Protein AF-A0A848MBV0-F1 (afdb_monomer_lite)

Secondary structure (DSSP, 8-state):
------GGGG--HHHHHHHHHHHHHHHHHHHH-HHHHHHHHHHHHTT-HHHHHHHHHHH-TT--S-EEEEETTEEEEEEE-STTS-EEEEEEE-STT-GGGTTTTHHHHHHHHHHHHHHHHHHHH-HHHHHHHHHHHHTT-HHHHHHHHTTT---TTEEEEEEETTEEEEEE--TT-SSPEEEEEE-----

Sequence (191 aa):
MPQQPNPNRFVSPFVLRYVARALLPFYRKISSNKVYATQWSRAVVNIDTTEMLRLFRLASPSVPNPLPGTFKSGYNIYFEFKGPIDIYGVDTLLPPGTIKRLSQETRAHQQMAMAIVPLYNALETDPAFAQNMAKAIRSGNTQRAASLVRRYVTTPELRSVKVEGSGITLAFKFAFSSLTYEHLLYHPIFE

Structure (mmCIF, N/CA/C/O backbone):
data_AF-A0A848MBV0-F1
#
_entry.id   AF-A0A848MBV0-F1
#
loop_
_atom_site.group_PDB
_atom_site.id
_atom_site.type_symbol
_atom_site.label_atom_id
_atom_site.label_alt_id
_atom_site.label_comp_id
_atom_site.label_asym_id
_atom_site.label_entity_id
_atom_site.label_seq_id
_atom_site.pdbx_PDB_ins_code
_atom_site.Cartn_x
_atom_site.Cartn_y
_atom_site.Cartn_z
_atom_site.occupancy
_atom_site.B_iso_or_equiv
_atom_site.auth_seq_id
_atom_site.auth_comp_id
_atom_site.auth_asym_id
_atom_site.auth_atom_id
_atom_site.pdbx_PDB_model_num
ATOM 1 N N . MET A 1 1 ? 8.458 25.577 -24.422 1.00 38.66 1 MET A N 1
ATOM 2 C CA . MET A 1 1 ? 8.533 24.972 -23.074 1.00 38.66 1 MET A CA 1
ATOM 3 C C . MET A 1 1 ? 9.111 23.573 -23.231 1.00 38.66 1 MET A C 1
ATOM 5 O O . MET A 1 1 ? 8.575 22.841 -24.058 1.00 38.66 1 MET A O 1
ATOM 9 N N . PRO A 1 2 ? 10.209 23.206 -22.549 1.00 36.78 2 PRO A N 1
ATOM 10 C CA . PRO A 1 2 ? 10.687 21.830 -22.587 1.00 36.78 2 PRO A CA 1
ATOM 11 C C . PRO A 1 2 ? 9.613 20.926 -21.972 1.00 36.78 2 PRO A C 1
ATOM 13 O O . PRO A 1 2 ? 9.111 21.215 -20.888 1.00 36.78 2 PRO A O 1
ATOM 16 N N . GLN A 1 3 ? 9.222 19.869 -22.688 1.00 39.16 3 GLN A N 1
ATOM 17 C CA . GLN A 1 3 ? 8.351 18.831 -22.141 1.00 39.16 3 GLN A CA 1
ATOM 18 C C . GLN A 1 3 ? 9.070 18.229 -20.932 1.00 39.16 3 GLN A C 1
ATOM 20 O O . GLN A 1 3 ? 10.139 17.639 -21.094 1.00 39.16 3 GLN A O 1
ATOM 25 N N . GLN A 1 4 ? 8.513 18.394 -19.728 1.00 43.78 4 GLN A N 1
ATOM 26 C CA . GLN A 1 4 ? 8.967 17.617 -18.578 1.00 43.78 4 GLN A CA 1
ATOM 27 C C . GLN A 1 4 ? 8.945 16.134 -18.989 1.00 43.78 4 GLN A C 1
ATOM 29 O O . GLN A 1 4 ? 7.928 15.673 -19.523 1.00 43.78 4 GLN A O 1
ATOM 34 N N . PRO A 1 5 ? 10.058 15.394 -18.836 1.00 51.53 5 PRO A N 1
ATOM 35 C CA . PRO A 1 5 ? 10.106 13.992 -19.223 1.00 51.53 5 PRO A CA 1
ATOM 36 C C . PRO A 1 5 ? 8.990 13.258 -18.486 1.00 51.53 5 PRO A C 1
ATOM 38 O O . PRO A 1 5 ? 8.922 13.342 -17.267 1.00 51.53 5 PRO A O 1
ATOM 41 N N . ASN A 1 6 ? 8.109 12.576 -19.230 1.00 57.62 6 ASN A N 1
ATOM 42 C CA . ASN A 1 6 ? 6.955 11.873 -18.669 1.00 57.62 6 ASN A CA 1
ATOM 43 C C . ASN A 1 6 ? 7.428 10.972 -17.508 1.00 57.62 6 ASN A C 1
ATOM 45 O O . ASN A 1 6 ? 8.061 9.943 -17.791 1.00 57.62 6 ASN A O 1
ATOM 49 N N . PRO A 1 7 ? 7.143 11.324 -16.236 1.00 55.69 7 PRO A N 1
ATOM 50 C CA . PRO A 1 7 ? 7.645 10.577 -15.083 1.00 55.69 7 PRO A CA 1
ATOM 51 C C . PRO A 1 7 ? 7.148 9.127 -15.129 1.00 55.69 7 PRO A C 1
ATOM 53 O O . PRO A 1 7 ? 7.818 8.203 -14.663 1.00 55.69 7 PRO A O 1
ATOM 56 N N . ASN A 1 8 ? 6.025 8.898 -15.816 1.00 62.66 8 ASN A N 1
ATOM 57 C CA . ASN A 1 8 ? 5.375 7.606 -15.913 1.00 62.66 8 ASN A CA 1
ATOM 58 C C . ASN A 1 8 ? 6.176 6.618 -16.762 1.00 62.66 8 ASN A C 1
ATOM 60 O O . ASN A 1 8 ? 5.962 5.417 -16.608 1.00 62.66 8 ASN A O 1
ATOM 64 N N . ARG A 1 9 ? 7.095 7.063 -17.643 1.00 67.62 9 ARG A N 1
ATOM 65 C CA . ARG A 1 9 ? 7.740 6.192 -18.652 1.00 67.62 9 ARG A CA 1
ATOM 66 C C . ARG A 1 9 ? 8.460 4.981 -18.053 1.00 67.62 9 ARG A C 1
ATOM 68 O O . ARG A 1 9 ? 8.615 3.972 -18.739 1.00 67.62 9 ARG A O 1
ATOM 75 N N . PHE A 1 10 ? 8.858 5.066 -16.788 1.00 74.69 10 PHE A N 1
ATOM 76 C CA . PHE A 1 10 ? 9.657 4.044 -16.125 1.00 74.69 10 PHE A CA 1
ATOM 77 C C . PHE A 1 10 ? 8.844 2.992 -15.369 1.00 74.69 10 PHE A C 1
ATOM 79 O O . PHE A 1 10 ? 9.388 1.952 -15.006 1.00 74.69 10 PHE A O 1
ATOM 86 N N . VAL A 1 11 ? 7.531 3.184 -15.201 1.00 87.12 11 VAL A N 1
ATOM 87 C CA . VAL A 1 11 ? 6.674 2.142 -14.622 1.00 87.12 11 VAL A CA 1
ATOM 88 C C . VAL A 1 11 ? 6.653 0.956 -15.569 1.00 87.12 11 VAL A C 1
ATOM 90 O O . VAL A 1 11 ? 6.127 1.034 -16.683 1.00 87.12 11 VAL A O 1
ATOM 93 N N . SER A 1 12 ? 7.225 -0.157 -15.128 1.00 92.12 12 SER A N 1
ATOM 94 C CA . SER A 1 12 ? 7.331 -1.380 -15.911 1.00 92.12 12 SER A CA 1
ATOM 95 C C . SER A 1 12 ? 6.521 -2.510 -15.274 1.00 92.12 12 SER A C 1
ATOM 97 O O . SER A 1 12 ? 6.245 -2.482 -14.072 1.00 92.12 12 SER A O 1
ATOM 99 N N . PRO A 1 13 ? 6.160 -3.546 -16.050 1.00 94.69 13 PRO A N 1
ATOM 100 C CA . PRO A 1 13 ? 5.509 -4.729 -15.494 1.00 94.69 13 PRO A CA 1
ATOM 101 C C . PRO A 1 13 ? 6.394 -5.401 -14.436 1.00 94.69 13 PRO A C 1
ATOM 103 O O . PRO A 1 13 ? 5.886 -5.925 -13.453 1.00 94.69 13 PRO A O 1
ATOM 106 N N . PHE A 1 14 ? 7.720 -5.349 -14.615 1.00 94.75 14 PHE A N 1
ATOM 107 C CA . PHE A 1 14 ? 8.692 -5.866 -13.655 1.00 94.75 14 PHE A CA 1
ATOM 108 C C . PHE A 1 14 ? 8.596 -5.154 -12.300 1.00 94.75 14 PHE A C 1
ATOM 110 O O . PHE A 1 14 ? 8.493 -5.824 -11.277 1.00 94.75 14 PHE A O 1
ATOM 117 N N . VAL A 1 15 ? 8.557 -3.817 -12.291 1.00 94.50 15 VAL A N 1
ATOM 118 C CA . VAL A 1 15 ? 8.449 -3.027 -11.052 1.00 94.50 15 VAL A CA 1
ATOM 119 C C . VAL A 1 15 ? 7.138 -3.302 -10.329 1.00 94.50 15 VAL A C 1
ATOM 121 O O . VAL A 1 15 ? 7.157 -3.612 -9.140 1.00 94.50 15 VAL A O 1
ATOM 124 N N . LEU A 1 16 ? 6.011 -3.284 -11.051 1.00 96.44 16 LEU A N 1
ATOM 125 C CA . LEU A 1 16 ? 4.705 -3.584 -10.457 1.00 96.44 16 LEU A CA 1
ATOM 126 C C . LEU A 1 16 ? 4.669 -4.990 -9.845 1.00 96.44 16 LEU A C 1
ATOM 128 O O . LEU A 1 16 ? 4.163 -5.163 -8.741 1.00 96.44 16 LEU A O 1
ATOM 132 N N . ARG A 1 17 ? 5.244 -5.986 -10.529 1.00 97.56 17 ARG A N 1
ATOM 133 C CA . ARG A 1 17 ? 5.336 -7.370 -10.041 1.00 97.56 17 ARG A CA 1
ATOM 134 C C . ARG A 1 17 ? 6.210 -7.500 -8.805 1.00 97.56 17 ARG A C 1
ATOM 136 O O . ARG A 1 17 ? 5.831 -8.199 -7.870 1.00 97.56 17 ARG A O 1
ATOM 143 N N . TYR A 1 18 ? 7.371 -6.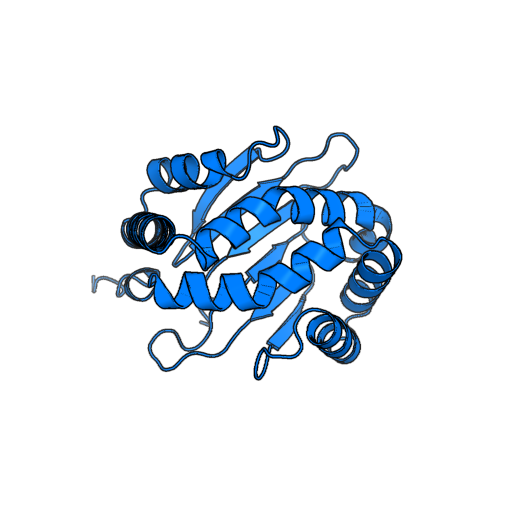849 -8.809 1.00 96.38 18 TYR A N 1
ATOM 144 C CA . TYR A 1 18 ? 8.297 -6.870 -7.682 1.00 96.38 18 TYR A CA 1
ATOM 145 C C . TYR A 1 18 ? 7.648 -6.272 -6.433 1.00 96.38 18 TYR A C 1
ATOM 147 O O . TYR A 1 18 ? 7.588 -6.925 -5.393 1.00 96.38 18 TYR A O 1
ATOM 155 N N . VAL A 1 19 ? 7.091 -5.063 -6.560 1.00 96.94 19 VAL A N 1
ATOM 156 C CA . VAL A 1 19 ? 6.407 -4.384 -5.455 1.00 96.94 19 VAL A CA 1
ATOM 157 C C . VAL A 1 19 ? 5.183 -5.175 -5.002 1.00 96.94 19 VAL A C 1
ATOM 159 O O . VAL A 1 19 ? 4.961 -5.324 -3.801 1.00 96.94 19 VAL A O 1
ATOM 162 N N . ALA A 1 20 ? 4.432 -5.766 -5.936 1.00 97.88 20 ALA A N 1
ATOM 163 C CA . ALA A 1 20 ? 3.289 -6.593 -5.585 1.00 97.88 20 ALA A CA 1
ATOM 164 C C . ALA A 1 20 ? 3.686 -7.825 -4.762 1.00 97.88 20 ALA A C 1
ATOM 166 O O . ALA A 1 20 ? 3.095 -8.070 -3.712 1.00 97.88 20 ALA A O 1
ATOM 167 N N . ARG A 1 21 ? 4.730 -8.547 -5.184 1.00 97.88 21 ARG A N 1
ATOM 168 C CA . ARG A 1 21 ? 5.289 -9.684 -4.440 1.00 97.88 21 ARG A CA 1
ATOM 169 C C . ARG A 1 21 ? 5.764 -9.277 -3.048 1.00 97.88 21 ARG A C 1
ATOM 171 O O . ARG A 1 21 ? 5.531 -10.004 -2.087 1.00 97.88 21 ARG A O 1
ATOM 178 N N . ALA A 1 22 ? 6.427 -8.129 -2.932 1.00 97.69 22 ALA A N 1
ATOM 179 C CA . ALA A 1 22 ? 6.940 -7.644 -1.657 1.00 97.69 22 ALA A CA 1
ATOM 180 C C . ALA A 1 22 ? 5.815 -7.287 -0.668 1.00 97.69 22 ALA A C 1
ATOM 182 O O . ALA A 1 22 ? 5.913 -7.589 0.524 1.00 97.69 22 ALA A O 1
ATOM 183 N N . LEU A 1 23 ? 4.737 -6.670 -1.158 1.00 98.19 23 LEU A N 1
ATOM 184 C CA . LEU A 1 23 ? 3.633 -6.166 -0.337 1.00 98.19 23 LEU A CA 1
ATOM 185 C C . LEU A 1 23 ? 2.509 -7.181 -0.100 1.00 98.19 23 LEU A C 1
ATOM 187 O O . LEU A 1 23 ? 1.762 -7.046 0.870 1.00 98.19 23 LEU A O 1
ATOM 191 N N . LEU A 1 24 ? 2.358 -8.200 -0.948 1.00 98.31 24 LEU A N 1
ATOM 192 C CA . LEU A 1 24 ? 1.256 -9.156 -0.832 1.00 98.31 24 LEU A CA 1
ATOM 193 C C . LEU A 1 24 ? 1.233 -9.901 0.520 1.00 98.31 24 LEU A C 1
ATOM 195 O O . LEU A 1 24 ? 0.158 -9.958 1.128 1.00 98.31 24 LEU A O 1
ATOM 199 N N . PRO A 1 25 ? 2.353 -10.435 1.056 1.00 98.44 25 PRO A N 1
ATOM 200 C CA . PRO A 1 25 ? 2.351 -11.074 2.375 1.00 98.44 25 PRO A CA 1
ATOM 201 C C . PRO A 1 25 ? 1.992 -10.094 3.499 1.00 98.44 25 PRO A C 1
ATOM 203 O O . PRO A 1 25 ? 1.221 -10.435 4.401 1.00 98.44 25 PRO A O 1
ATOM 206 N N . PHE A 1 26 ? 2.484 -8.856 3.401 1.00 98.38 26 PHE A N 1
ATOM 207 C CA . PHE A 1 26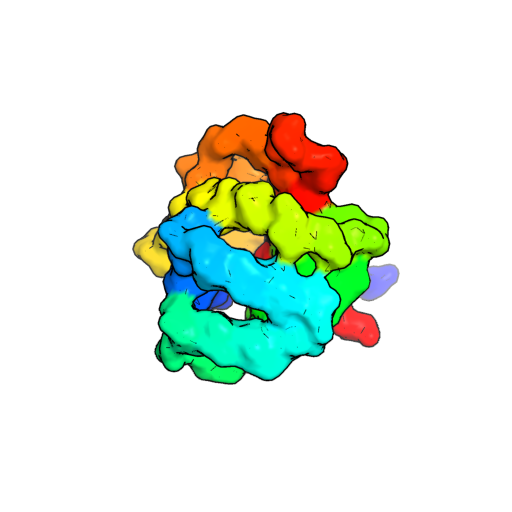 ? 2.161 -7.766 4.315 1.00 98.38 26 PHE A CA 1
ATOM 208 C C . PHE A 1 26 ? 0.653 -7.472 4.346 1.00 98.38 26 PHE A C 1
ATOM 210 O O . PHE A 1 26 ? 0.036 -7.554 5.411 1.00 98.38 26 PHE A O 1
ATOM 217 N N . TYR A 1 27 ? 0.020 -7.221 3.195 1.00 98.56 27 TYR A N 1
ATOM 218 C CA . TYR A 1 27 ? -1.420 -6.940 3.144 1.00 98.56 27 TYR A CA 1
ATOM 219 C C . TYR A 1 27 ? -2.280 -8.144 3.535 1.00 98.56 27 TYR A C 1
ATOM 221 O O . TYR A 1 27 ? -3.315 -7.977 4.189 1.00 98.56 27 TYR A O 1
ATOM 229 N N . ARG A 1 28 ? -1.835 -9.371 3.235 1.00 98.62 28 ARG A N 1
ATOM 230 C CA . ARG A 1 28 ? -2.466 -10.585 3.772 1.00 98.62 28 ARG A CA 1
ATOM 231 C C . ARG A 1 28 ? -2.443 -10.582 5.303 1.00 98.62 28 ARG A C 1
ATOM 233 O O . ARG A 1 28 ? -3.488 -10.798 5.908 1.00 98.62 28 ARG A O 1
ATOM 240 N N . LYS A 1 29 ? -1.315 -10.253 5.947 1.00 98.31 29 LYS A N 1
ATOM 241 C CA . LYS A 1 29 ? -1.250 -10.164 7.418 1.00 98.31 29 LYS A CA 1
ATOM 242 C C . LYS A 1 29 ? -2.069 -9.024 8.008 1.00 98.31 29 LYS A C 1
ATOM 244 O O . LYS A 1 29 ? -2.738 -9.260 9.012 1.00 98.31 29 LYS A O 1
ATOM 249 N N . ILE A 1 30 ? -2.084 -7.841 7.392 1.00 98.06 30 ILE A N 1
ATOM 250 C CA . ILE A 1 30 ? -2.975 -6.751 7.820 1.00 98.06 30 ILE A CA 1
ATOM 251 C C . ILE A 1 30 ? -4.438 -7.214 7.764 1.00 98.06 30 ILE A C 1
ATOM 253 O O . ILE A 1 30 ? -5.155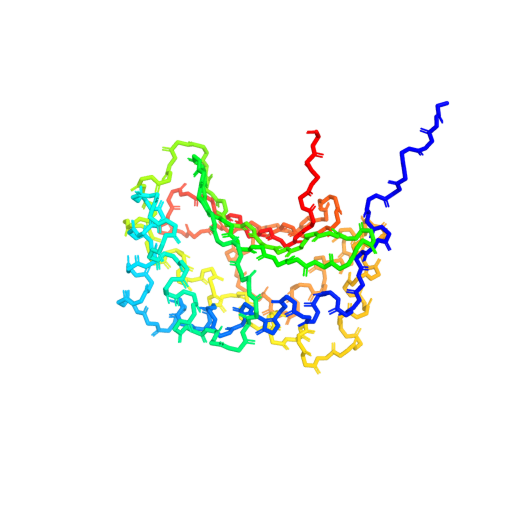 -7.126 8.760 1.00 98.06 30 ILE A O 1
ATOM 257 N N . SER A 1 31 ? -4.881 -7.755 6.627 1.00 97.88 31 SER A N 1
ATOM 258 C CA . SER A 1 31 ? -6.284 -8.146 6.435 1.00 97.88 31 SER A CA 1
ATOM 259 C C . SER A 1 31 ? -6.735 -9.287 7.356 1.00 97.88 31 SER A C 1
ATOM 261 O O . SER A 1 31 ? -7.848 -9.238 7.874 1.00 97.88 31 SER A O 1
ATOM 263 N N . SER A 1 32 ? -5.880 -10.284 7.616 1.00 97.38 32 SER A N 1
ATOM 264 C CA . SER A 1 32 ? -6.283 -11.519 8.301 1.00 97.38 32 SER A CA 1
ATOM 265 C C . SER A 1 32 ? -5.931 -11.582 9.792 1.00 97.38 32 SER A C 1
ATOM 267 O O . SER A 1 32 ? -6.436 -12.457 10.492 1.00 97.38 32 SER A O 1
ATOM 269 N N . ASN A 1 33 ? -5.043 -10.719 10.303 1.00 97.88 33 ASN A N 1
ATOM 270 C CA . ASN A 1 33 ? -4.579 -10.770 11.693 1.00 97.88 33 ASN A CA 1
ATOM 271 C C . ASN A 1 33 ? -4.780 -9.423 12.402 1.00 97.88 33 ASN A C 1
ATOM 273 O O . ASN A 1 33 ? -4.003 -8.483 12.240 1.00 97.88 33 ASN A O 1
ATOM 277 N N . LYS A 1 34 ? -5.807 -9.358 13.260 1.00 95.62 34 LYS A N 1
ATOM 278 C CA . LYS A 1 34 ? -6.160 -8.154 14.029 1.00 95.62 34 LYS A CA 1
ATOM 279 C C . LYS A 1 34 ? -5.040 -7.685 14.963 1.00 95.62 34 LYS A C 1
ATOM 281 O O . LYS A 1 34 ? -4.854 -6.479 15.118 1.00 95.62 34 LYS A O 1
ATOM 286 N N . VAL A 1 35 ? -4.300 -8.607 15.582 1.00 96.75 35 VAL A N 1
ATOM 287 C CA . VAL A 1 35 ? -3.191 -8.266 16.490 1.00 96.75 35 VAL A CA 1
ATOM 288 C C . VAL A 1 35 ? -2.065 -7.607 15.701 1.00 96.75 35 VAL A C 1
ATOM 290 O O . VAL A 1 35 ? -1.635 -6.514 16.060 1.00 96.75 35 VAL A O 1
ATOM 293 N N . TYR A 1 36 ? -1.666 -8.214 14.581 1.00 98.12 36 TYR A N 1
ATOM 294 C CA . TYR A 1 36 ? -0.657 -7.659 13.679 1.00 98.12 36 TYR A CA 1
ATOM 295 C C . TYR A 1 36 ? -1.077 -6.285 13.136 1.00 98.12 36 TYR A C 1
ATOM 297 O O . TYR A 1 36 ? -0.312 -5.329 13.216 1.00 98.12 36 TYR A O 1
ATOM 305 N N . ALA A 1 37 ? -2.319 -6.150 12.657 1.00 97.50 37 ALA A N 1
ATOM 306 C CA . ALA A 1 37 ? -2.839 -4.877 12.158 1.00 97.50 37 ALA A CA 1
ATOM 307 C C . ALA A 1 37 ? -2.860 -3.786 13.242 1.00 97.50 37 ALA A C 1
ATOM 309 O O . ALA A 1 37 ? -2.512 -2.642 12.970 1.00 97.50 37 ALA A O 1
ATOM 310 N N . THR A 1 38 ? -3.212 -4.140 14.482 1.00 96.38 38 THR A N 1
ATOM 311 C CA . THR A 1 38 ? -3.192 -3.205 15.618 1.00 96.38 38 THR A CA 1
ATOM 312 C C . THR A 1 38 ? -1.766 -2.773 15.964 1.00 96.38 38 THR A C 1
ATOM 314 O O . THR A 1 38 ? -1.538 -1.592 16.218 1.00 96.38 38 THR A O 1
ATOM 317 N N . GLN A 1 39 ? -0.806 -3.705 15.972 1.00 97.06 39 GLN A N 1
ATOM 318 C CA . GLN A 1 39 ? 0.610 -3.398 16.205 1.00 97.06 39 GLN A CA 1
ATOM 319 C C . GLN A 1 39 ? 1.152 -2.463 15.122 1.00 97.06 39 GLN A C 1
ATOM 321 O O . GLN A 1 39 ? 1.737 -1.436 15.453 1.00 97.06 39 GLN A O 1
ATOM 326 N N . TRP A 1 40 ? 0.857 -2.751 13.851 1.00 97.50 40 TRP A N 1
ATOM 327 C CA . TRP A 1 40 ? 1.231 -1.882 12.737 1.00 97.50 40 TRP A CA 1
ATOM 328 C C . TRP A 1 40 ? 0.647 -0.476 12.888 1.00 97.50 40 TRP A C 1
ATOM 330 O O . TRP A 1 40 ? 1.384 0.506 12.859 1.00 97.50 40 TRP A O 1
ATOM 340 N N . SER A 1 41 ? -0.666 -0.362 13.116 1.00 95.38 41 SER A N 1
ATOM 341 C CA . SER A 1 41 ? -1.323 0.937 13.307 1.00 95.38 41 SER A CA 1
ATOM 342 C C . SER A 1 41 ? -0.726 1.720 14.482 1.00 95.38 41 SER A C 1
ATOM 344 O O . SER A 1 41 ? -0.594 2.937 14.394 1.00 95.38 41 SER A O 1
ATOM 346 N N . ARG A 1 42 ? -0.349 1.049 15.580 1.00 95.19 42 ARG A N 1
ATOM 347 C CA . ARG A 1 42 ? 0.329 1.687 16.723 1.00 95.19 42 ARG A CA 1
ATOM 348 C C . ARG A 1 42 ? 1.726 2.180 16.357 1.00 95.19 42 ARG A C 1
ATOM 350 O O . ARG A 1 42 ? 2.043 3.316 16.686 1.00 95.19 42 ARG A O 1
ATOM 357 N N . ALA A 1 43 ? 2.519 1.368 15.661 1.00 95.75 43 ALA A N 1
ATOM 358 C CA . ALA A 1 43 ? 3.853 1.756 15.207 1.00 95.75 43 ALA A CA 1
ATOM 359 C C . ALA A 1 43 ? 3.794 2.996 14.299 1.00 95.75 43 ALA A C 1
ATOM 361 O O . ALA A 1 43 ? 4.521 3.960 14.522 1.00 95.75 43 ALA A O 1
ATOM 362 N N . VAL A 1 44 ? 2.837 3.034 13.363 1.00 95.19 44 VAL A N 1
ATOM 363 C CA . VAL A 1 44 ? 2.595 4.198 12.496 1.00 95.19 44 VAL A CA 1
ATOM 364 C C . VAL A 1 44 ? 2.236 5.451 13.303 1.00 95.19 44 VAL A C 1
ATOM 366 O O . VAL A 1 44 ? 2.818 6.510 13.072 1.00 95.19 44 VAL A O 1
ATOM 369 N N . VAL A 1 45 ? 1.298 5.340 14.255 1.00 93.44 45 VAL A N 1
ATOM 370 C CA . VAL A 1 45 ? 0.860 6.466 15.107 1.00 93.44 45 VAL A CA 1
ATOM 371 C C . VAL A 1 45 ? 1.999 7.001 15.978 1.00 93.44 45 VAL A C 1
ATOM 373 O O . VAL A 1 45 ? 2.078 8.209 16.198 1.00 93.44 45 VAL A O 1
ATOM 376 N N . ASN A 1 46 ? 2.873 6.115 16.453 1.00 94.12 46 ASN A N 1
ATOM 377 C CA . ASN A 1 46 ? 3.994 6.451 17.329 1.00 94.12 46 ASN A CA 1
ATOM 378 C C . ASN A 1 46 ? 5.265 6.857 16.572 1.00 94.12 46 ASN A C 1
ATOM 380 O O . ASN A 1 46 ? 6.265 7.166 17.211 1.00 94.12 46 ASN A O 1
ATOM 384 N N . ILE A 1 47 ? 5.235 6.875 15.236 1.00 93.50 47 ILE A N 1
ATOM 385 C CA . ILE A 1 47 ? 6.402 7.172 14.394 1.00 93.50 47 ILE A CA 1
ATOM 386 C C . ILE A 1 47 ? 7.559 6.185 14.654 1.00 93.50 47 ILE A C 1
ATOM 388 O O . ILE A 1 47 ? 8.737 6.522 14.573 1.00 93.50 47 ILE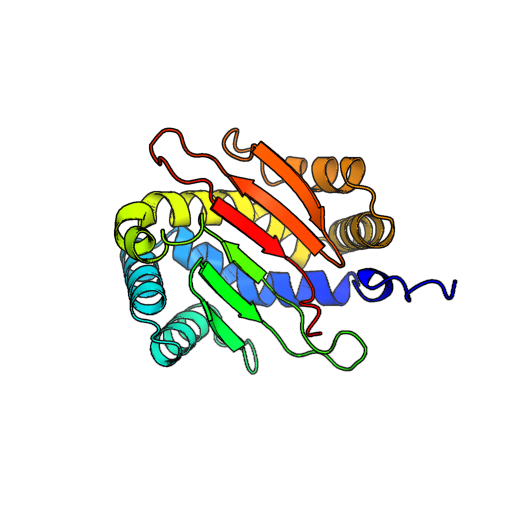 A O 1
ATOM 392 N N . ASP A 1 48 ? 7.220 4.934 14.964 1.00 95.62 48 ASP A N 1
ATOM 393 C CA . ASP A 1 48 ? 8.187 3.881 15.261 1.00 95.62 48 ASP A CA 1
ATOM 394 C C . ASP A 1 48 ? 8.550 3.118 13.980 1.00 95.62 48 ASP A C 1
ATOM 396 O O . ASP A 1 48 ? 8.034 2.036 13.687 1.00 95.62 48 ASP A O 1
ATOM 400 N N . THR A 1 49 ? 9.426 3.719 13.172 1.00 95.94 49 THR A N 1
ATOM 401 C CA . THR A 1 49 ? 9.883 3.134 11.901 1.00 95.94 49 THR A CA 1
ATOM 402 C C . THR A 1 49 ? 10.670 1.837 12.104 1.00 95.94 49 THR A C 1
ATOM 404 O O . THR A 1 49 ? 10.633 0.960 11.238 1.00 95.94 49 THR A O 1
ATOM 407 N N . THR A 1 50 ? 11.316 1.665 13.262 1.00 96.88 50 THR A N 1
ATOM 408 C CA . THR A 1 50 ? 11.999 0.421 13.648 1.00 96.88 50 THR A CA 1
ATOM 409 C C . THR A 1 50 ? 10.996 -0.714 13.817 1.00 96.88 50 THR A C 1
ATOM 411 O O . THR A 1 50 ? 11.173 -1.791 13.241 1.00 96.88 50 THR A O 1
ATOM 414 N N . GLU A 1 51 ? 9.909 -0.476 14.552 1.00 97.75 51 GLU A N 1
ATOM 415 C CA . GLU A 1 51 ? 8.846 -1.462 14.734 1.00 97.75 51 GLU A CA 1
ATOM 416 C C . GLU A 1 51 ? 8.097 -1.738 13.426 1.00 97.75 51 GLU A C 1
ATOM 418 O O . GLU A 1 51 ? 7.802 -2.895 13.117 1.00 97.75 51 GLU A O 1
ATOM 423 N N . MET A 1 52 ? 7.851 -0.713 12.602 1.00 98.06 52 MET A N 1
ATOM 424 C CA . MET A 1 52 ? 7.291 -0.902 11.259 1.00 98.06 52 MET A CA 1
ATOM 425 C C . MET A 1 52 ? 8.187 -1.808 10.405 1.00 98.06 52 MET A C 1
ATOM 427 O O . MET A 1 52 ? 7.704 -2.769 9.808 1.00 98.06 52 MET A O 1
ATOM 431 N N . LEU A 1 53 ? 9.500 -1.569 10.381 1.00 98.00 53 LEU A N 1
ATOM 432 C CA . LEU A 1 53 ? 10.449 -2.421 9.663 1.00 98.00 53 LEU A CA 1
ATOM 433 C C . LEU A 1 53 ? 10.442 -3.858 10.192 1.00 98.00 53 LEU A C 1
ATOM 435 O O . LEU A 1 53 ? 10.422 -4.807 9.402 1.00 98.00 53 LEU A O 1
ATOM 439 N N . ARG A 1 54 ? 10.418 -4.032 11.517 1.00 98.06 54 ARG A N 1
ATOM 440 C CA . ARG A 1 54 ? 10.349 -5.350 12.156 1.00 98.06 54 ARG A CA 1
ATOM 441 C C . ARG A 1 54 ? 9.079 -6.098 11.751 1.00 98.06 54 ARG A C 1
ATOM 443 O O . ARG A 1 54 ? 9.166 -7.241 11.305 1.00 98.06 54 ARG A O 1
ATOM 450 N N . LEU A 1 55 ? 7.913 -5.461 11.864 1.00 98.25 55 LEU A N 1
ATOM 451 C CA . LEU A 1 55 ? 6.623 -6.044 11.485 1.00 98.25 55 LEU A CA 1
ATOM 452 C C . LEU A 1 55 ? 6.580 -6.383 9.994 1.00 98.25 55 LEU A C 1
ATOM 454 O O . LEU A 1 55 ? 6.191 -7.494 9.637 1.00 98.25 55 LEU A O 1
ATOM 458 N N . PHE A 1 56 ? 7.050 -5.481 9.129 1.00 98.25 56 PHE A N 1
ATOM 459 C CA . PHE A 1 56 ? 7.105 -5.740 7.694 1.00 98.25 56 PHE A CA 1
ATOM 460 C C . PHE A 1 56 ? 7.956 -6.974 7.378 1.00 98.25 56 PHE A C 1
ATOM 462 O O . PHE A 1 56 ? 7.507 -7.853 6.646 1.00 98.25 56 PHE A O 1
ATOM 469 N N . ARG A 1 57 ? 9.145 -7.098 7.985 1.00 97.62 57 ARG A N 1
ATOM 470 C CA . ARG A 1 57 ? 10.025 -8.268 7.814 1.00 97.62 57 ARG A CA 1
ATOM 471 C C . ARG A 1 57 ? 9.414 -9.563 8.347 1.00 97.62 57 ARG A C 1
ATOM 473 O O . ARG A 1 57 ? 9.669 -10.617 7.775 1.00 97.62 57 ARG A O 1
ATOM 480 N N . LEU A 1 58 ? 8.586 -9.504 9.392 1.00 97.31 58 LEU A N 1
ATOM 481 C CA . LEU A 1 58 ? 7.842 -10.680 9.855 1.00 97.31 58 LEU A CA 1
ATOM 482 C C . LEU A 1 58 ? 6.846 -11.190 8.807 1.00 97.31 58 LEU A C 1
ATOM 484 O O . LEU A 1 58 ? 6.618 -12.394 8.721 1.00 97.31 58 LEU A O 1
ATOM 488 N N . ALA A 1 59 ? 6.233 -10.293 8.033 1.00 97.56 59 ALA A N 1
ATOM 489 C CA . ALA A 1 59 ? 5.302 -10.678 6.978 1.00 97.56 59 ALA A CA 1
ATOM 490 C C . ALA A 1 59 ? 6.017 -11.037 5.664 1.00 97.56 59 ALA A C 1
ATOM 492 O O . ALA A 1 59 ? 5.628 -12.002 5.007 1.00 97.56 59 ALA A O 1
ATOM 493 N N . SER A 1 60 ? 7.064 -10.291 5.308 1.00 96.62 60 SER A N 1
ATOM 494 C CA . SER A 1 60 ? 7.779 -10.363 4.030 1.00 96.62 60 SER A CA 1
ATOM 495 C C . SER A 1 60 ? 9.299 -10.529 4.239 1.00 96.62 60 SER A C 1
ATOM 497 O O . SER A 1 60 ? 10.070 -9.625 3.906 1.00 96.62 60 SER A O 1
ATOM 499 N N . PRO A 1 61 ? 9.772 -11.673 4.773 1.00 95.06 61 PRO A N 1
ATOM 500 C CA . PRO A 1 61 ? 11.166 -11.843 5.207 1.00 95.06 61 PRO A CA 1
ATOM 501 C C . PRO A 1 61 ? 12.189 -11.837 4.065 1.00 95.06 61 PRO A C 1
ATOM 503 O O . PRO A 1 61 ? 13.348 -11.498 4.279 1.00 95.06 61 PRO A O 1
ATOM 506 N N . SER A 1 62 ? 11.778 -12.201 2.849 1.00 91.62 62 SER A N 1
ATOM 507 C CA . SER A 1 62 ? 12.666 -12.297 1.682 1.00 91.62 62 SER A CA 1
ATOM 508 C C . SER A 1 62 ? 12.855 -10.975 0.934 1.00 91.62 62 SER A C 1
ATOM 510 O O . SER A 1 62 ? 13.529 -10.956 -0.094 1.00 91.62 62 SER A O 1
ATOM 512 N N . VAL A 1 63 ? 12.232 -9.885 1.390 1.00 92.94 63 VAL A N 1
ATOM 513 C CA . VAL A 1 63 ? 12.309 -8.588 0.712 1.00 92.94 63 VAL A CA 1
ATOM 514 C C . VAL A 1 63 ? 13.548 -7.829 1.193 1.00 92.94 63 VAL A C 1
ATOM 516 O O . VAL A 1 63 ? 13.627 -7.501 2.380 1.00 92.94 63 VAL A O 1
ATOM 519 N N . PRO A 1 64 ? 14.513 -7.527 0.307 1.00 88.81 64 PRO A N 1
ATOM 520 C CA . PRO A 1 64 ? 15.691 -6.762 0.685 1.00 88.81 64 PRO A CA 1
ATOM 521 C C . PRO A 1 64 ? 15.333 -5.287 0.898 1.00 88.81 64 PRO A C 1
ATOM 523 O O . PRO A 1 64 ? 14.567 -4.713 0.126 1.00 88.81 64 PRO A O 1
ATOM 526 N N . ASN A 1 65 ? 15.913 -4.696 1.946 1.00 89.25 65 ASN A N 1
ATOM 527 C CA . ASN A 1 65 ? 15.933 -3.254 2.227 1.00 89.25 65 ASN A CA 1
ATOM 528 C C . ASN A 1 65 ? 14.599 -2.506 2.005 1.00 89.25 65 ASN A C 1
ATOM 530 O O . ASN A 1 65 ? 14.576 -1.506 1.290 1.00 89.25 65 ASN A O 1
ATOM 534 N N . PRO A 1 66 ? 13.474 -2.952 2.598 1.00 94.88 66 PRO A N 1
ATOM 535 C CA . PRO A 1 66 ? 12.260 -2.148 2.584 1.00 94.88 66 PRO A CA 1
ATOM 536 C C . PRO A 1 66 ? 12.490 -0.860 3.381 1.00 94.88 66 PRO A C 1
ATOM 538 O O . PRO A 1 66 ? 13.125 -0.885 4.439 1.00 94.88 66 PRO A O 1
ATOM 541 N N . LEU A 1 67 ? 11.924 0.241 2.898 1.00 95.12 67 LEU A N 1
ATOM 542 C CA . LEU A 1 67 ? 12.026 1.567 3.502 1.00 95.12 67 LEU A CA 1
ATOM 543 C C . LEU A 1 67 ? 10.642 2.003 4.011 1.00 95.12 67 LEU A C 1
ATOM 545 O O . LEU A 1 67 ? 9.952 2.758 3.324 1.00 95.12 67 LEU A O 1
ATOM 549 N N . PRO A 1 68 ? 10.168 1.476 5.157 1.00 95.44 68 PRO A N 1
ATOM 550 C CA . PRO A 1 68 ? 8.922 1.925 5.753 1.00 95.44 68 PRO A CA 1
ATOM 551 C C . PRO A 1 68 ? 9.103 3.277 6.445 1.00 95.44 68 PRO A C 1
ATOM 553 O O . PRO A 1 68 ? 10.076 3.506 7.166 1.00 95.44 68 PRO A O 1
ATOM 556 N N . GLY A 1 69 ? 8.118 4.147 6.283 1.00 93.00 69 GLY A N 1
ATOM 557 C CA . GLY A 1 69 ? 8.107 5.485 6.856 1.00 93.00 69 GLY A CA 1
ATOM 558 C C . GLY A 1 69 ? 6.701 5.916 7.241 1.00 93.00 69 GLY A C 1
ATOM 559 O O . GLY A 1 69 ? 5.706 5.316 6.843 1.00 93.00 69 GLY A O 1
ATOM 560 N N . THR A 1 70 ? 6.608 6.970 8.039 1.00 90.31 70 THR A N 1
ATOM 561 C CA . THR A 1 70 ? 5.338 7.553 8.483 1.00 90.31 70 THR A CA 1
ATOM 562 C C . THR A 1 70 ? 5.404 9.069 8.390 1.00 90.31 70 THR A C 1
ATOM 564 O O . THR A 1 70 ? 6.477 9.668 8.476 1.00 90.31 70 THR A O 1
ATOM 567 N N . PHE A 1 71 ? 4.257 9.696 8.180 1.00 86.75 71 PHE A N 1
ATOM 568 C CA . PHE A 1 71 ? 4.122 11.137 8.014 1.00 86.75 71 PHE A CA 1
ATOM 569 C C . PHE A 1 71 ? 2.742 11.592 8.513 1.00 86.75 71 PHE A C 1
ATOM 571 O O . PHE A 1 71 ? 1.905 10.794 8.931 1.00 86.75 71 PHE A O 1
ATOM 578 N N . LYS A 1 72 ? 2.480 12.907 8.509 1.00 80.81 72 LYS A N 1
ATOM 579 C CA . LYS A 1 72 ? 1.319 13.518 9.200 1.00 80.81 72 LYS A CA 1
ATOM 580 C C . LYS A 1 72 ? -0.058 12.986 8.771 1.00 80.81 72 LYS A C 1
ATOM 582 O O . LYS A 1 72 ? -1.040 13.189 9.488 1.00 80.81 72 LYS A O 1
ATOM 587 N N . SER A 1 73 ? -0.139 12.356 7.607 1.00 86.19 73 SER A N 1
ATOM 588 C CA . SER A 1 73 ? -1.359 11.830 7.000 1.00 86.19 73 SER A CA 1
ATOM 589 C C . SER A 1 73 ? -1.300 10.330 6.725 1.00 86.19 73 SER A C 1
ATOM 591 O O . SER A 1 73 ? -2.255 9.816 6.164 1.00 86.19 73 SER A O 1
ATOM 593 N N . GLY A 1 74 ? -0.249 9.593 7.093 1.00 91.81 74 GLY A N 1
ATOM 594 C CA . GLY A 1 74 ? -0.165 8.207 6.640 1.00 91.81 74 GLY A CA 1
ATOM 595 C C . GLY A 1 74 ? 1.156 7.505 6.883 1.00 91.81 74 GLY A C 1
ATOM 596 O O . GLY A 1 74 ? 1.971 7.931 7.697 1.00 91.81 74 GLY A O 1
ATOM 597 N N . TYR A 1 75 ? 1.337 6.409 6.155 1.00 95.06 75 TYR A N 1
ATOM 598 C CA . TYR A 1 75 ? 2.580 5.654 6.115 1.00 95.06 75 TYR A CA 1
ATOM 599 C C . TYR A 1 75 ? 2.945 5.273 4.685 1.00 95.06 75 TYR A C 1
ATOM 601 O O . TYR A 1 75 ? 2.067 5.188 3.826 1.00 95.06 75 TYR A O 1
ATOM 609 N N . ASN A 1 76 ? 4.225 4.998 4.456 1.00 96.19 76 ASN A N 1
ATOM 610 C CA . ASN A 1 76 ? 4.732 4.445 3.212 1.00 96.19 76 ASN A CA 1
ATOM 611 C C . ASN A 1 76 ? 5.498 3.140 3.432 1.00 96.19 76 ASN A C 1
ATOM 613 O O . ASN A 1 76 ? 5.918 2.813 4.546 1.00 96.19 76 ASN A O 1
ATOM 617 N N . ILE A 1 77 ? 5.648 2.388 2.346 1.00 97.25 77 ILE A N 1
ATOM 618 C CA . ILE A 1 77 ? 6.597 1.284 2.228 1.00 97.25 77 ILE A CA 1
ATOM 619 C C . ILE A 1 77 ? 7.205 1.377 0.834 1.00 97.25 77 ILE A C 1
ATOM 621 O O . ILE A 1 77 ? 6.532 1.091 -0.162 1.00 97.25 77 ILE A O 1
ATOM 625 N N . TYR A 1 78 ? 8.474 1.764 0.770 1.00 95.94 78 TYR A N 1
ATOM 626 C CA . TYR A 1 78 ? 9.195 1.888 -0.490 1.00 95.94 78 TYR A CA 1
ATOM 627 C C . TYR A 1 78 ? 10.267 0.818 -0.682 1.00 95.94 78 TYR A C 1
ATOM 629 O O . TYR A 1 78 ? 10.743 0.195 0.270 1.00 95.94 78 TYR A O 1
ATOM 637 N N . PHE A 1 79 ? 10.643 0.625 -1.944 1.00 95.00 79 PHE A N 1
ATOM 638 C CA . PHE A 1 79 ? 11.689 -0.287 -2.382 1.00 95.00 79 PHE A CA 1
ATOM 639 C C . PHE A 1 79 ? 12.607 0.417 -3.369 1.00 95.00 79 PHE A C 1
ATOM 641 O O . PHE A 1 79 ? 12.132 1.123 -4.261 1.00 95.00 79 PHE A O 1
ATOM 648 N N . GLU A 1 80 ? 13.905 0.188 -3.221 1.00 93.00 80 GLU A N 1
ATOM 649 C CA . GLU A 1 80 ? 14.919 0.736 -4.114 1.00 93.00 80 GLU A CA 1
ATOM 650 C C . GLU A 1 80 ? 14.976 -0.039 -5.435 1.00 93.00 80 GLU A C 1
ATOM 652 O O . GLU A 1 80 ? 14.866 -1.268 -5.484 1.00 93.00 80 GLU A O 1
ATOM 657 N N . PHE A 1 81 ? 15.191 0.693 -6.521 1.00 89.81 81 PHE A N 1
ATOM 658 C CA . PHE A 1 81 ? 15.421 0.171 -7.859 1.00 89.81 81 PHE A CA 1
ATOM 659 C C . PHE A 1 81 ? 16.655 0.839 -8.451 1.00 89.81 81 PHE A C 1
ATOM 661 O O . PHE A 1 81 ? 17.037 1.938 -8.067 1.00 89.81 81 PHE A O 1
ATOM 668 N N . LYS A 1 82 ? 17.271 0.200 -9.448 1.00 86.12 82 LYS A N 1
ATOM 669 C CA . LYS A 1 82 ? 18.267 0.901 -10.260 1.00 86.12 82 LYS A CA 1
ATOM 670 C C . LYS A 1 82 ? 17.591 2.060 -10.997 1.00 86.12 82 LYS A C 1
ATOM 672 O O . LYS A 1 82 ? 16.450 1.922 -11.455 1.00 86.12 82 LYS A O 1
ATOM 677 N N . GLY A 1 83 ? 18.318 3.166 -11.137 1.00 79.69 83 GLY A N 1
ATOM 678 C CA . GLY A 1 83 ? 17.882 4.308 -11.927 1.00 79.69 83 GLY A CA 1
ATOM 679 C C . GLY A 1 83 ? 17.405 3.875 -13.318 1.00 79.69 83 GLY A C 1
ATOM 680 O O . GLY A 1 83 ? 17.916 2.899 -13.883 1.00 79.69 83 GLY A O 1
ATOM 681 N N . PRO A 1 84 ? 16.394 4.548 -13.878 1.00 79.38 84 PRO A N 1
ATOM 682 C CA . PRO A 1 84 ? 15.861 5.854 -13.464 1.00 79.38 84 PRO A CA 1
ATOM 683 C C . PRO A 1 84 ? 14.590 5.782 -12.594 1.00 79.38 84 PRO A C 1
ATOM 685 O O . PRO A 1 84 ? 13.844 6.751 -12.530 1.00 79.38 84 PRO A O 1
ATOM 688 N N . ILE A 1 85 ? 14.270 4.616 -12.018 1.00 82.38 85 ILE A N 1
ATOM 689 C CA . ILE A 1 85 ? 13.113 4.478 -11.117 1.00 82.38 85 ILE A CA 1
ATOM 690 C C . ILE A 1 85 ? 13.496 4.884 -9.703 1.00 82.38 85 ILE A C 1
ATOM 692 O O . ILE A 1 85 ? 12.678 5.512 -9.050 1.00 82.38 85 ILE A O 1
ATOM 696 N N . ASP A 1 86 ? 14.708 4.526 -9.265 1.00 88.06 86 ASP A N 1
ATOM 697 C CA . ASP A 1 86 ? 15.326 4.783 -7.953 1.00 88.06 86 ASP A CA 1
ATOM 698 C C . ASP A 1 86 ? 14.541 4.231 -6.756 1.00 88.06 86 ASP A C 1
ATOM 700 O O . ASP A 1 86 ? 15.065 3.448 -5.970 1.00 88.06 86 ASP A O 1
ATOM 704 N N . ILE A 1 87 ? 13.258 4.553 -6.654 1.00 91.12 87 ILE A N 1
ATOM 705 C CA . ILE A 1 87 ? 12.348 4.139 -5.605 1.00 91.12 87 ILE A CA 1
ATOM 706 C C . ILE A 1 87 ? 10.934 3.910 -6.161 1.00 91.12 87 ILE A C 1
ATOM 708 O O . ILE A 1 87 ? 10.430 4.654 -7.004 1.00 91.12 87 ILE A O 1
ATOM 712 N N . TYR A 1 88 ? 10.261 2.863 -5.699 1.00 93.50 88 TYR A N 1
ATOM 713 C CA . TYR A 1 88 ? 8.849 2.617 -6.001 1.00 93.50 88 TYR A CA 1
ATOM 714 C C . TYR A 1 88 ? 8.194 1.942 -4.810 1.00 93.50 88 TYR A C 1
ATOM 716 O O . TYR A 1 88 ? 8.817 1.122 -4.134 1.00 93.50 88 TYR A O 1
ATOM 724 N N . GLY A 1 89 ? 6.924 2.224 -4.564 1.00 95.12 89 GLY A N 1
ATOM 725 C CA . GLY A 1 89 ? 6.208 1.541 -3.503 1.00 95.12 89 GLY A CA 1
ATOM 726 C C . GLY A 1 89 ? 4.840 2.129 -3.286 1.00 95.12 89 GLY A C 1
ATOM 727 O O . GLY A 1 89 ? 4.133 2.430 -4.249 1.00 95.12 89 GLY A O 1
ATOM 728 N N . VAL A 1 90 ? 4.448 2.219 -2.022 1.00 96.38 90 VAL A N 1
ATOM 729 C CA . VAL A 1 90 ? 3.082 2.570 -1.667 1.00 96.38 90 VAL A CA 1
ATOM 730 C C . VAL A 1 90 ? 3.005 3.572 -0.551 1.00 96.38 90 VAL A C 1
ATOM 732 O O . VAL A 1 90 ? 3.801 3.504 0.382 1.00 96.38 90 VAL A O 1
ATOM 735 N N . ASP A 1 91 ? 1.948 4.373 -0.611 1.00 95.38 91 ASP A N 1
ATOM 736 C CA . ASP A 1 91 ? 1.478 5.169 0.509 1.00 95.38 91 ASP A CA 1
ATOM 737 C C . ASP A 1 91 ? 0.073 4.716 0.894 1.00 95.38 91 ASP A C 1
ATOM 739 O O . ASP A 1 91 ? -0.765 4.386 0.053 1.00 95.38 91 ASP A O 1
ATOM 743 N N . THR A 1 92 ? -0.196 4.716 2.192 1.00 95.19 92 THR A N 1
ATOM 744 C CA . THR A 1 92 ? -1.550 4.677 2.738 1.00 95.19 92 THR A CA 1
ATOM 745 C C . THR A 1 92 ? -1.817 6.006 3.413 1.00 95.19 92 THR A C 1
ATOM 747 O O . THR A 1 92 ? -1.202 6.316 4.435 1.00 95.19 92 THR A O 1
ATOM 750 N N . LEU A 1 93 ? -2.741 6.774 2.842 1.00 93.19 93 LEU A N 1
ATOM 751 C CA . LEU A 1 93 ? -3.097 8.110 3.290 1.00 93.19 93 LEU A CA 1
ATOM 752 C C . LEU A 1 93 ? -4.459 8.126 3.977 1.00 93.19 93 LEU A C 1
ATOM 754 O O . LEU A 1 93 ? -5.397 7.399 3.647 1.00 93.19 93 LEU A O 1
ATOM 758 N N . LEU A 1 94 ? -4.543 9.034 4.928 1.00 90.44 94 LEU A N 1
ATOM 759 C CA . LEU A 1 94 ? -5.706 9.489 5.654 1.00 90.44 94 LEU A CA 1
ATOM 760 C C . LEU A 1 94 ? -5.799 11.013 5.495 1.00 90.44 94 LEU A C 1
ATOM 762 O O . LEU A 1 94 ? -4.796 11.662 5.181 1.00 90.44 94 LEU A O 1
ATOM 766 N N . PRO A 1 95 ? -6.958 11.634 5.773 1.00 88.81 95 PRO A N 1
ATOM 767 C CA . PRO A 1 95 ? -7.066 13.084 5.744 1.00 88.81 95 PRO A CA 1
ATOM 768 C C . PRO A 1 95 ? -6.013 13.740 6.658 1.00 88.81 95 PRO A C 1
ATOM 770 O O . PRO A 1 95 ? -5.739 13.215 7.749 1.00 88.81 95 PRO A O 1
ATOM 773 N N . PRO A 1 96 ? -5.418 14.878 6.260 1.00 85.44 96 PRO A N 1
ATOM 774 C CA . PRO A 1 96 ? -4.407 15.560 7.062 1.00 85.44 96 PRO A CA 1
ATOM 775 C C . PRO A 1 96 ? -4.839 15.761 8.521 1.00 85.44 96 PRO A C 1
ATOM 777 O O . PRO A 1 96 ? -5.982 16.111 8.806 1.00 85.44 96 PRO A O 1
ATOM 780 N N . GLY A 1 97 ? -3.923 15.508 9.461 1.00 83.69 97 GLY A N 1
ATOM 781 C CA . GLY A 1 97 ? -4.181 15.660 10.899 1.00 83.69 97 GLY A CA 1
ATOM 782 C C . GLY A 1 97 ? -4.943 14.500 11.550 1.00 83.69 97 GLY A C 1
ATOM 783 O O . GLY A 1 97 ? -5.154 14.521 12.761 1.00 83.69 97 GLY A O 1
ATOM 784 N N . THR A 1 98 ? -5.317 13.461 10.796 1.00 85.94 98 THR A N 1
ATOM 785 C CA . THR A 1 98 ? -6.093 12.328 11.333 1.00 85.94 98 THR A CA 1
ATOM 786 C C . THR A 1 98 ? -5.266 11.079 11.630 1.00 85.94 98 THR A C 1
ATOM 788 O O . THR A 1 98 ? -5.820 10.103 12.126 1.00 85.94 98 THR A O 1
ATOM 791 N N . ILE A 1 99 ? -3.941 11.107 11.431 1.00 85.50 99 ILE A N 1
ATOM 792 C CA . ILE A 1 99 ? -3.069 9.934 11.622 1.00 85.50 99 ILE A CA 1
ATOM 793 C C . ILE A 1 99 ? -3.212 9.292 13.008 1.00 85.50 99 ILE A C 1
ATOM 795 O O . ILE A 1 99 ? -3.278 8.072 13.113 1.00 85.50 99 ILE A O 1
ATOM 799 N N . LYS A 1 100 ? -3.390 10.096 14.068 1.00 85.31 100 LYS A N 1
ATOM 800 C CA . LYS A 1 100 ? -3.606 9.611 15.447 1.00 85.31 100 LYS A CA 1
ATOM 801 C C . LYS A 1 100 ? -4.843 8.714 15.593 1.00 85.31 100 LYS A C 1
ATOM 803 O O . LYS A 1 100 ? -4.909 7.919 16.526 1.00 85.31 100 LYS A O 1
ATOM 808 N N . ARG A 1 101 ? -5.807 8.813 14.669 1.00 84.19 101 ARG A N 1
ATOM 809 C CA . ARG A 1 101 ? -7.021 7.987 14.634 1.00 84.19 101 ARG A CA 1
ATOM 810 C C . ARG A 1 101 ? -6.797 6.619 13.994 1.00 84.19 101 ARG A C 1
ATOM 812 O O . ARG A 1 101 ? -7.644 5.749 14.158 1.00 84.19 101 ARG A O 1
ATOM 819 N N . LEU A 1 102 ? -5.671 6.376 13.315 1.00 82.44 102 LEU A N 1
ATOM 820 C CA . LEU A 1 102 ? -5.417 5.108 12.620 1.00 82.44 102 LEU A CA 1
ATOM 821 C C . LEU A 1 102 ? -5.521 3.889 13.553 1.00 82.44 102 LEU A C 1
ATOM 823 O O . LEU A 1 102 ? -6.057 2.857 13.158 1.00 82.44 102 LEU A O 1
ATOM 827 N N . SER A 1 103 ? -5.070 4.010 14.806 1.00 78.56 103 SER A N 1
ATOM 828 C CA . SER A 1 103 ? -5.182 2.936 15.804 1.00 78.56 103 SER A CA 1
ATOM 829 C C . SER A 1 103 ? -6.641 2.577 16.126 1.00 78.56 103 SER A C 1
ATOM 831 O O . SER A 1 103 ? -6.967 1.395 16.257 1.00 78.56 103 SER A O 1
ATOM 833 N N . GLN A 1 104 ? -7.528 3.574 16.167 1.00 81.56 104 GLN A N 1
ATOM 834 C CA . GLN A 1 104 ? -8.975 3.426 16.380 1.00 81.56 104 GLN A CA 1
ATOM 835 C C . GLN A 1 104 ? -9.696 2.938 15.114 1.00 81.56 104 GLN A C 1
ATOM 837 O O . GLN A 1 104 ? -10.728 2.278 15.189 1.00 81.56 104 GLN A O 1
ATOM 842 N N . GLU A 1 105 ? -9.112 3.198 13.949 1.00 85.31 105 GLU A N 1
ATOM 843 C CA . GLU A 1 105 ? -9.658 2.866 12.634 1.00 85.31 105 GLU A CA 1
ATOM 844 C C . GLU A 1 105 ? -8.982 1.623 12.021 1.00 85.31 105 GLU A C 1
ATOM 846 O O . GLU A 1 105 ? -9.031 1.391 10.811 1.00 85.31 105 GLU A O 1
ATOM 851 N N . THR A 1 106 ? -8.374 0.769 12.857 1.00 89.31 106 THR A N 1
ATOM 852 C CA . THR A 1 106 ? -7.703 -0.464 12.408 1.00 89.31 106 THR A CA 1
ATOM 853 C C . THR A 1 106 ? -8.635 -1.320 11.540 1.00 89.31 106 THR A C 1
ATOM 855 O O . THR A 1 106 ? -8.196 -1.884 10.543 1.00 89.31 106 THR A O 1
ATOM 858 N N . ARG A 1 107 ? -9.945 -1.346 11.831 1.00 94.19 107 ARG A N 1
ATOM 859 C CA . ARG A 1 107 ? -10.944 -2.043 11.002 1.00 94.19 107 ARG A CA 1
ATOM 860 C C . ARG A 1 107 ? -10.970 -1.536 9.555 1.00 94.19 107 ARG A C 1
ATOM 862 O O . ARG A 1 107 ? -11.033 -2.356 8.645 1.00 94.19 107 ARG A O 1
ATOM 869 N N . ALA A 1 108 ? -10.925 -0.222 9.333 1.00 94.00 108 ALA A N 1
ATOM 870 C CA . ALA A 1 108 ? -10.918 0.348 7.987 1.00 94.00 108 ALA A CA 1
ATOM 871 C C . ALA A 1 108 ? -9.629 -0.026 7.241 1.00 94.00 108 ALA A C 1
ATOM 873 O O . ALA A 1 108 ? -9.689 -0.452 6.090 1.00 94.00 108 ALA A O 1
ATOM 874 N N . HIS A 1 109 ? -8.482 0.011 7.930 1.00 94.56 109 HIS A N 1
ATOM 875 C CA . HIS A 1 109 ? -7.206 -0.440 7.372 1.00 94.56 109 HIS A CA 1
ATOM 876 C C . HIS A 1 109 ? -7.246 -1.923 6.950 1.00 94.56 109 HIS A C 1
ATOM 878 O O . HIS A 1 109 ? -6.827 -2.262 5.844 1.00 94.56 109 HIS A O 1
ATOM 884 N N . GLN A 1 110 ? -7.815 -2.805 7.780 1.00 97.06 110 GLN A N 1
ATOM 885 C CA . GLN A 1 110 ? -7.970 -4.224 7.438 1.00 97.06 110 GLN A CA 1
ATOM 886 C C . GLN A 1 110 ? -8.896 -4.445 6.236 1.00 97.06 110 GLN A C 1
ATOM 888 O O . GLN A 1 110 ? -8.581 -5.258 5.369 1.00 97.06 110 GLN A O 1
ATOM 893 N N . GLN A 1 111 ? -10.019 -3.723 6.166 1.00 97.56 111 GLN A N 1
ATOM 894 C CA . GLN A 1 111 ? -10.967 -3.830 5.052 1.00 97.56 111 GLN A CA 1
ATOM 895 C C . GLN A 1 111 ? -10.366 -3.312 3.739 1.00 97.56 111 GLN A C 1
ATOM 897 O O . GLN A 1 111 ? -10.531 -3.947 2.700 1.00 97.56 111 GLN A O 1
ATOM 902 N N . MET A 1 112 ? -9.600 -2.218 3.786 1.00 97.50 112 MET A N 1
ATOM 903 C CA . MET A 1 112 ? -8.839 -1.729 2.634 1.00 97.50 112 MET A CA 1
ATOM 904 C C . MET A 1 112 ? -7.816 -2.771 2.169 1.00 97.50 112 MET A C 1
ATOM 906 O O . MET A 1 112 ? -7.797 -3.118 0.990 1.00 97.50 112 MET A O 1
ATOM 910 N N . ALA A 1 113 ? -7.014 -3.318 3.091 1.00 98.00 113 ALA A N 1
ATOM 911 C CA . ALA A 1 113 ? -6.030 -4.354 2.780 1.00 98.00 113 ALA A CA 1
ATOM 912 C C . ALA A 1 113 ? -6.689 -5.585 2.138 1.00 98.00 113 ALA A C 1
ATOM 914 O O . ALA A 1 113 ? -6.224 -6.075 1.112 1.00 98.00 113 ALA A O 1
ATOM 915 N N . MET A 1 114 ? -7.812 -6.047 2.692 1.00 98.31 114 MET A N 1
ATOM 916 C CA . MET A 1 114 ? -8.587 -7.160 2.140 1.00 98.31 114 MET A CA 1
ATOM 917 C C . MET A 1 114 ? -9.050 -6.878 0.706 1.00 98.31 114 MET A C 1
ATOM 919 O O . MET A 1 114 ? -8.944 -7.751 -0.153 1.00 98.31 114 MET A O 1
ATOM 923 N N . ALA A 1 115 ? -9.516 -5.658 0.432 1.00 98.44 115 ALA A N 1
ATOM 924 C CA . ALA A 1 115 ? -10.003 -5.267 -0.885 1.00 98.44 115 ALA A CA 1
ATOM 925 C C . ALA A 1 115 ? -8.895 -5.209 -1.950 1.00 98.44 115 ALA A C 1
ATOM 927 O O . ALA A 1 115 ? -9.161 -5.502 -3.114 1.00 98.44 115 ALA A O 1
ATOM 928 N N . ILE A 1 116 ? -7.659 -4.852 -1.578 1.00 98.44 116 ILE A N 1
ATOM 929 C CA . ILE A 1 116 ? -6.536 -4.753 -2.526 1.00 98.44 116 ILE A CA 1
ATOM 930 C C . ILE A 1 116 ? -5.769 -6.068 -2.708 1.00 98.44 116 ILE A C 1
ATOM 932 O O . ILE A 1 116 ? -5.129 -6.241 -3.742 1.00 98.44 116 ILE A O 1
ATOM 936 N N . VAL A 1 117 ? -5.841 -7.025 -1.775 1.00 98.62 117 VAL A N 1
ATOM 937 C CA . VAL A 1 117 ? -5.121 -8.314 -1.882 1.00 98.62 117 VAL A CA 1
ATOM 938 C C . VAL A 1 117 ? -5.319 -9.016 -3.240 1.00 98.62 117 VAL A C 1
ATOM 940 O O . VAL A 1 117 ? -4.312 -9.440 -3.815 1.00 98.62 117 VAL A O 1
ATOM 943 N N . PRO A 1 118 ? -6.536 -9.115 -3.819 1.00 98.69 118 PRO A N 1
ATOM 944 C CA . PRO A 1 118 ? -6.717 -9.727 -5.136 1.00 98.69 118 PRO A CA 1
ATOM 945 C C . PRO A 1 118 ? -5.991 -8.977 -6.262 1.00 98.69 118 PRO A C 1
ATOM 947 O O . PRO A 1 118 ? -5.435 -9.610 -7.157 1.00 98.69 118 PRO A O 1
ATOM 950 N N . LEU A 1 119 ? -5.941 -7.640 -6.198 1.00 98.62 119 LEU A N 1
ATOM 951 C CA . LEU A 1 119 ? -5.210 -6.812 -7.160 1.00 98.62 119 LEU A CA 1
ATOM 952 C C . LEU A 1 119 ? -3.704 -7.080 -7.080 1.00 98.62 119 LEU A C 1
ATOM 954 O O . LEU A 1 119 ? -3.061 -7.267 -8.109 1.00 98.62 119 LEU A O 1
ATOM 958 N N . TYR A 1 120 ? -3.152 -7.139 -5.868 1.00 98.56 120 TYR A N 1
ATOM 959 C CA . TYR A 1 120 ? -1.737 -7.448 -5.646 1.00 98.56 120 TYR A CA 1
ATOM 960 C C . TYR A 1 120 ? -1.377 -8.859 -6.110 1.00 98.56 120 TYR A C 1
ATOM 962 O O . TYR A 1 120 ? -0.359 -9.055 -6.770 1.00 98.56 120 TYR A O 1
ATOM 970 N N . ASN A 1 121 ? -2.245 -9.833 -5.840 1.00 98.69 121 ASN A N 1
ATOM 971 C CA . ASN A 1 121 ? -2.070 -11.194 -6.331 1.00 98.69 121 ASN A CA 1
ATOM 972 C C . ASN A 1 121 ? -2.051 -11.241 -7.868 1.00 98.69 121 ASN A C 1
ATOM 974 O O . ASN A 1 121 ? -1.178 -11.883 -8.448 1.00 98.69 121 ASN A O 1
ATOM 978 N N . ALA A 1 122 ? -2.972 -10.538 -8.537 1.00 98.56 122 ALA A N 1
ATOM 979 C CA . ALA A 1 122 ? -3.003 -10.451 -9.997 1.00 98.56 122 ALA A CA 1
ATOM 980 C C . ALA A 1 122 ? -1.765 -9.747 -10.566 1.00 98.56 122 ALA A C 1
ATOM 982 O O . ALA A 1 122 ? -1.175 -10.233 -11.527 1.00 98.56 122 ALA A O 1
ATOM 983 N N . LEU A 1 123 ? -1.330 -8.640 -9.951 1.00 98.38 123 LEU A N 1
ATOM 984 C CA . LEU A 1 123 ? -0.097 -7.959 -10.343 1.00 98.38 123 LEU A CA 1
ATOM 985 C C . LEU A 1 123 ? 1.100 -8.900 -10.283 1.00 98.38 123 LEU A C 1
ATOM 987 O O . LEU A 1 123 ? 1.869 -8.914 -11.231 1.00 98.38 123 LEU A O 1
ATOM 991 N N . GLU A 1 124 ? 1.259 -9.688 -9.218 1.00 97.81 124 GLU A N 1
ATOM 992 C CA . GLU A 1 124 ? 2.381 -10.621 -9.070 1.00 97.81 124 GLU A CA 1
ATOM 993 C C . GLU A 1 124 ? 2.337 -11.775 -10.092 1.00 97.81 124 GLU A C 1
ATOM 995 O O . GLU A 1 124 ? 3.351 -12.090 -10.741 1.00 97.81 124 GLU A O 1
ATOM 1000 N N . THR A 1 125 ? 1.173 -12.423 -10.195 1.00 98.06 125 THR A N 1
ATOM 1001 C CA . THR A 1 125 ? 1.020 -13.750 -10.813 1.00 98.06 125 THR A CA 1
ATOM 1002 C C . THR A 1 125 ? 0.628 -13.719 -12.286 1.00 98.06 125 THR A C 1
ATOM 1004 O O . THR A 1 125 ? 0.933 -14.679 -12.988 1.00 98.06 125 THR A O 1
ATOM 1007 N N . ASP A 1 126 ? 0.032 -12.629 -12.779 1.00 98.19 126 ASP A N 1
ATOM 1008 C CA . ASP A 1 126 ? -0.377 -12.468 -14.178 1.00 98.19 126 ASP A CA 1
ATOM 1009 C C . ASP A 1 126 ? 0.498 -11.402 -14.880 1.00 98.19 126 ASP A C 1
ATOM 1011 O O . ASP A 1 126 ? 0.267 -10.190 -14.751 1.00 98.19 126 ASP A O 1
ATOM 1015 N N . PRO A 1 127 ? 1.518 -11.822 -15.660 1.00 97.44 127 PRO A N 1
ATOM 1016 C CA . PRO A 1 127 ? 2.384 -10.899 -16.387 1.00 97.44 127 PRO A CA 1
ATOM 1017 C C . PRO A 1 127 ? 1.634 -10.026 -17.400 1.00 97.44 127 PRO A C 1
ATOM 1019 O O . PRO A 1 127 ? 2.016 -8.871 -17.604 1.00 97.44 127 PRO A O 1
ATOM 1022 N N . ALA A 1 128 ? 0.572 -10.546 -18.023 1.00 98.12 128 ALA A N 1
ATOM 1023 C CA . ALA A 1 128 ? -0.215 -9.808 -19.004 1.00 98.12 128 ALA A CA 1
ATOM 1024 C C . ALA A 1 128 ? -1.067 -8.733 -18.316 1.00 98.12 128 ALA A C 1
ATOM 1026 O O . ALA A 1 128 ? -1.178 -7.609 -18.818 1.00 98.12 128 ALA A O 1
ATOM 1027 N N . PHE A 1 129 ? -1.623 -9.030 -17.139 1.00 98.44 129 PHE A N 1
ATOM 1028 C CA . PHE A 1 129 ? -2.282 -8.025 -16.309 1.00 98.44 129 PHE A CA 1
ATOM 1029 C C . PHE A 1 129 ? -1.309 -6.916 -15.895 1.00 98.44 129 PHE A C 1
ATOM 1031 O O . PHE A 1 129 ? -1.598 -5.740 -16.129 1.00 98.44 129 PHE A O 1
ATOM 1038 N N . ALA A 1 130 ? -0.128 -7.268 -15.376 1.00 98.25 130 ALA A N 1
ATOM 1039 C CA . ALA A 1 130 ? 0.903 -6.292 -15.017 1.00 98.25 130 ALA A CA 1
ATOM 1040 C C . ALA A 1 130 ? 1.336 -5.434 -16.222 1.00 98.25 130 ALA A C 1
ATOM 1042 O O . ALA A 1 130 ? 1.524 -4.222 -16.093 1.00 98.25 130 ALA A O 1
ATOM 1043 N N . GLN A 1 131 ? 1.436 -6.029 -17.416 1.00 98.00 131 GLN A N 1
ATOM 1044 C CA . GLN A 1 131 ? 1.747 -5.307 -18.649 1.00 98.00 131 GLN A CA 1
ATOM 1045 C C . GLN A 1 131 ? 0.661 -4.306 -19.039 1.00 98.00 131 GLN A C 1
ATOM 1047 O O . GLN A 1 131 ? 0.968 -3.155 -19.366 1.00 98.00 131 GLN A O 1
ATOM 1052 N N . ASN A 1 132 ? -0.600 -4.722 -18.971 1.00 98.06 132 ASN A N 1
ATOM 1053 C CA . ASN A 1 132 ? -1.741 -3.859 -19.248 1.00 98.06 132 ASN A CA 1
ATOM 1054 C C . ASN A 1 132 ? -1.867 -2.724 -18.226 1.00 98.06 132 ASN A C 1
ATOM 1056 O O . ASN A 1 132 ? -2.146 -1.591 -18.620 1.00 98.06 132 ASN A O 1
ATOM 1060 N N . MET A 1 133 ? -1.618 -3.005 -16.945 1.00 97.81 133 MET A N 1
ATOM 1061 C CA . MET A 1 133 ? -1.620 -1.994 -15.891 1.00 97.81 133 MET A CA 1
ATOM 1062 C C . MET A 1 133 ? -0.506 -0.968 -16.109 1.00 97.81 133 MET A C 1
ATOM 1064 O O . MET A 1 133 ? -0.775 0.230 -16.167 1.00 97.81 133 MET A O 1
ATOM 1068 N N . ALA A 1 134 ? 0.729 -1.425 -16.338 1.00 95.69 134 ALA A N 1
ATOM 1069 C CA . ALA A 1 134 ? 1.854 -0.535 -16.611 1.00 95.69 134 ALA A CA 1
ATOM 1070 C C . ALA A 1 134 ? 1.605 0.328 -17.862 1.00 95.69 134 ALA A C 1
ATOM 1072 O O . ALA A 1 134 ? 1.910 1.517 -17.863 1.00 95.69 134 ALA A O 1
ATOM 1073 N N . LYS A 1 135 ? 0.999 -0.237 -18.919 1.00 95.44 135 LYS A N 1
ATOM 1074 C CA . LYS A 1 135 ? 0.596 0.527 -20.111 1.00 95.44 135 LYS A CA 1
ATOM 1075 C C . LYS A 1 135 ? -0.442 1.600 -19.769 1.00 95.44 135 LYS A C 1
ATOM 1077 O O . LYS A 1 135 ? -0.289 2.731 -20.221 1.00 95.44 135 LYS A O 1
ATOM 1082 N N . ALA A 1 136 ? -1.460 1.266 -18.972 1.00 95.50 136 ALA A N 1
ATOM 1083 C CA . ALA A 1 136 ? -2.486 2.219 -18.555 1.00 95.50 136 ALA A CA 1
ATOM 1084 C C . ALA A 1 136 ? -1.874 3.403 -17.785 1.00 95.50 136 ALA A C 1
ATOM 1086 O O . ALA A 1 136 ? -2.107 4.545 -18.179 1.00 95.50 136 ALA A O 1
ATOM 1087 N N . ILE A 1 137 ? -1.012 3.128 -16.797 1.00 94.19 137 ILE A N 1
ATOM 1088 C CA . ILE A 1 137 ? -0.290 4.143 -16.008 1.00 94.19 137 ILE A CA 1
ATOM 1089 C C . ILE A 1 137 ? 0.588 5.024 -16.909 1.00 94.19 137 ILE A C 1
ATOM 1091 O O . ILE A 1 137 ? 0.463 6.248 -16.903 1.00 94.19 137 ILE A O 1
ATOM 1095 N N . ARG A 1 138 ? 1.421 4.413 -17.766 1.00 91.88 138 ARG A N 1
ATOM 1096 C CA . ARG A 1 138 ? 2.298 5.143 -18.704 1.00 91.88 138 ARG A CA 1
ATOM 1097 C C . ARG A 1 138 ? 1.543 6.089 -19.630 1.00 91.88 138 ARG A C 1
ATOM 1099 O O . ARG A 1 138 ? 2.043 7.165 -19.942 1.00 91.88 138 ARG A O 1
ATOM 1106 N N . SER A 1 139 ? 0.358 5.673 -20.069 1.00 91.88 139 SER A N 1
ATOM 1107 C CA . SER A 1 139 ? -0.501 6.457 -20.960 1.00 91.88 139 SER A CA 1
ATOM 1108 C C . SER A 1 139 ? -1.395 7.479 -20.250 1.00 91.88 139 SER A C 1
ATOM 1110 O O . SER A 1 139 ? -2.140 8.175 -20.929 1.00 91.88 139 SER A O 1
ATOM 1112 N N . GLY A 1 140 ? -1.391 7.542 -18.911 1.00 91.56 140 GLY A N 1
ATOM 1113 C CA . GLY A 1 140 ? -2.322 8.393 -18.159 1.00 91.56 140 GLY A CA 1
ATOM 1114 C C . GLY A 1 140 ? -3.794 7.978 -18.299 1.00 91.56 140 GLY A C 1
ATOM 1115 O O . GLY A 1 140 ? -4.695 8.760 -18.001 1.00 91.56 140 GLY A O 1
ATOM 1116 N N . ASN A 1 141 ? -4.076 6.761 -18.781 1.00 95.06 141 ASN A N 1
ATOM 1117 C CA . ASN A 1 141 ? -5.434 6.332 -19.100 1.00 95.06 141 ASN A CA 1
ATOM 1118 C C . ASN A 1 141 ? -6.164 5.846 -17.841 1.00 95.06 141 ASN A C 1
ATOM 1120 O O . ASN A 1 141 ? -6.255 4.644 -17.567 1.00 95.06 141 ASN A O 1
ATOM 1124 N N . THR A 1 142 ? -6.710 6.802 -17.089 1.00 96.38 142 THR A N 1
ATOM 1125 C CA . THR A 1 142 ? -7.455 6.555 -15.848 1.00 96.38 142 THR A CA 1
ATOM 1126 C C . THR A 1 142 ? -8.649 5.625 -16.050 1.00 96.38 142 THR A C 1
ATOM 1128 O O . THR A 1 142 ? -8.873 4.745 -15.225 1.00 96.38 142 THR A O 1
ATOM 1131 N N . GLN A 1 143 ? -9.385 5.735 -17.162 1.00 97.56 143 GLN A N 1
ATOM 1132 C CA . GLN A 1 143 ? -10.528 4.851 -17.437 1.00 97.56 143 GLN A CA 1
ATOM 1133 C C . GLN A 1 143 ? -10.090 3.388 -17.591 1.00 97.56 143 GLN A C 1
ATOM 1135 O O . GLN A 1 143 ? -10.711 2.475 -17.034 1.00 97.56 143 GLN A O 1
ATOM 1140 N N . ARG A 1 144 ? -8.984 3.149 -18.307 1.00 97.69 144 ARG A N 1
ATOM 1141 C CA . ARG A 1 144 ? -8.414 1.810 -18.471 1.00 97.69 144 ARG A CA 1
ATOM 1142 C C . ARG A 1 144 ? -7.856 1.276 -17.156 1.00 97.69 144 ARG A C 1
ATOM 1144 O O . ARG A 1 144 ? -8.114 0.116 -16.841 1.00 97.69 144 ARG A O 1
ATOM 1151 N N . ALA A 1 145 ? -7.133 2.098 -16.395 1.00 97.38 145 ALA A N 1
ATOM 1152 C CA . ALA A 1 145 ? -6.613 1.722 -15.082 1.00 97.38 145 ALA A CA 1
ATOM 1153 C C . ALA A 1 145 ? -7.754 1.350 -14.120 1.00 97.38 145 ALA A C 1
ATOM 1155 O O . ALA A 1 145 ? -7.737 0.264 -13.544 1.00 97.38 145 ALA A O 1
ATOM 1156 N N . ALA A 1 146 ? -8.798 2.179 -14.037 1.00 98.25 146 ALA A N 1
ATOM 1157 C CA . ALA A 1 146 ? -9.993 1.912 -13.240 1.00 98.25 146 ALA A CA 1
ATOM 1158 C C . ALA A 1 146 ? -10.669 0.596 -13.643 1.00 98.25 146 ALA A C 1
ATOM 1160 O O . ALA A 1 146 ? -10.985 -0.224 -12.783 1.00 98.25 146 ALA A O 1
ATOM 1161 N N . SER A 1 147 ? -10.821 0.352 -14.948 1.00 98.25 147 SER A N 1
ATOM 1162 C CA . SER A 1 147 ? -11.401 -0.893 -15.464 1.00 98.25 147 SER A CA 1
ATOM 1163 C C . SER A 1 147 ? -10.571 -2.128 -15.101 1.00 98.25 147 SER A C 1
ATOM 1165 O O . SER A 1 147 ? -11.137 -3.183 -14.837 1.00 98.25 147 SER A O 1
ATOM 1167 N N . LEU A 1 148 ? -9.238 -2.025 -15.092 1.00 98.50 148 LEU A N 1
ATOM 1168 C CA . LEU A 1 148 ? -8.345 -3.115 -14.685 1.00 98.50 148 LEU A CA 1
ATOM 1169 C C . LEU A 1 148 ? -8.406 -3.356 -13.172 1.00 98.50 148 LEU A C 1
ATOM 1171 O O . LEU A 1 148 ? -8.538 -4.503 -12.752 1.00 98.50 148 LEU A O 1
ATOM 1175 N N . VAL A 1 149 ? -8.363 -2.292 -12.362 1.00 98.50 149 VAL A N 1
ATOM 1176 C CA . VAL A 1 149 ? -8.465 -2.375 -10.895 1.00 98.50 149 VAL A CA 1
ATOM 1177 C C . VAL A 1 149 ? -9.792 -3.004 -10.476 1.00 98.50 149 VAL A C 1
ATOM 1179 O O . VAL A 1 149 ? -9.799 -3.925 -9.663 1.00 98.50 149 VAL A O 1
ATOM 1182 N N . ARG A 1 150 ? -10.914 -2.576 -11.068 1.00 98.19 150 ARG A N 1
ATOM 1183 C CA . ARG A 1 150 ? -12.265 -3.050 -10.717 1.00 98.19 150 ARG A CA 1
ATOM 1184 C C . ARG A 1 150 ? -12.516 -4.532 -10.992 1.00 98.19 150 ARG A C 1
ATOM 1186 O O . ARG A 1 150 ? -13.450 -5.083 -10.423 1.00 98.19 150 ARG A O 1
ATOM 1193 N N . ARG A 1 151 ? -11.685 -5.192 -11.807 1.00 98.00 151 ARG A N 1
ATOM 1194 C CA . ARG A 1 151 ? -11.743 -6.656 -11.984 1.00 98.00 151 ARG A CA 1
ATOM 1195 C C . ARG A 1 151 ? -11.360 -7.415 -10.716 1.00 98.00 151 ARG A C 1
ATOM 1197 O O . ARG A 1 151 ? -11.813 -8.536 -10.535 1.00 98.00 151 ARG A O 1
ATOM 1204 N N . TYR A 1 152 ? -10.530 -6.811 -9.866 1.00 98.50 152 TYR A N 1
ATOM 1205 C CA . TYR A 1 152 ? -9.977 -7.451 -8.672 1.00 98.50 152 TYR A CA 1
ATOM 1206 C C . TYR A 1 152 ? -10.388 -6.750 -7.373 1.00 98.50 152 TYR A C 1
ATOM 1208 O O . TYR A 1 152 ? -10.546 -7.407 -6.351 1.00 98.50 152 TYR A O 1
ATOM 1216 N N . VAL A 1 153 ? -10.619 -5.436 -7.408 1.00 98.31 153 VAL A N 1
ATOM 1217 C CA . VAL A 1 153 ? -11.147 -4.659 -6.279 1.00 98.31 153 VAL A CA 1
ATOM 1218 C C . VAL A 1 153 ? -12.639 -4.414 -6.506 1.00 98.31 153 VAL A C 1
ATOM 1220 O O . VAL A 1 153 ? -13.051 -3.395 -7.066 1.00 98.31 153 VAL A O 1
ATOM 1223 N N . THR A 1 154 ? -13.454 -5.387 -6.104 1.00 97.44 154 THR A N 1
ATOM 1224 C CA . THR A 1 154 ? -14.905 -5.422 -6.373 1.00 97.44 154 THR A CA 1
ATOM 1225 C C . THR A 1 154 ? -15.750 -4.728 -5.304 1.00 97.44 154 THR A C 1
ATOM 1227 O O . THR A 1 154 ? -16.948 -4.531 -5.490 1.00 97.44 154 THR A O 1
ATOM 1230 N N . THR A 1 155 ? -15.131 -4.327 -4.195 1.00 97.31 155 THR A N 1
ATOM 1231 C CA . THR A 1 155 ? -15.816 -3.734 -3.043 1.00 97.31 155 THR A CA 1
ATOM 1232 C C . THR A 1 155 ? -16.490 -2.395 -3.411 1.00 97.31 155 THR A C 1
ATOM 1234 O O . THR A 1 155 ? -15.868 -1.560 -4.087 1.00 97.31 155 THR A O 1
ATOM 1237 N N . PRO A 1 156 ? -17.741 -2.138 -2.981 1.00 97.00 156 PRO A N 1
ATOM 1238 C CA . PRO A 1 156 ? -18.428 -0.866 -3.239 1.00 97.00 156 PRO A CA 1
ATOM 1239 C C . PRO A 1 156 ? -17.795 0.327 -2.502 1.00 97.00 156 PRO A C 1
ATOM 1241 O O . PRO A 1 156 ? -18.033 1.483 -2.852 1.00 97.00 156 PRO A O 1
ATOM 1244 N N . GLU A 1 157 ? -16.968 0.062 -1.494 1.00 97.75 157 GLU A N 1
ATOM 1245 C CA . GLU A 1 157 ? -16.234 1.061 -0.724 1.00 97.75 157 GLU A CA 1
ATOM 1246 C C . GLU A 1 157 ? -15.122 1.720 -1.535 1.00 97.75 157 GLU A C 1
ATOM 1248 O O . GLU A 1 157 ? -14.762 2.851 -1.214 1.00 97.75 157 GLU A O 1
ATOM 1253 N N . LEU A 1 158 ? -14.611 1.078 -2.594 1.00 98.44 158 LEU A N 1
ATOM 1254 C CA . LEU A 1 158 ? -13.730 1.733 -3.558 1.00 98.44 158 LEU A CA 1
ATOM 1255 C C . LEU A 1 158 ? -14.558 2.787 -4.304 1.00 98.44 158 LEU A C 1
ATOM 1257 O O . LEU A 1 158 ? -15.481 2.450 -5.046 1.00 98.44 158 LEU A O 1
ATOM 1261 N N . ARG A 1 159 ? -14.246 4.068 -4.105 1.00 98.00 159 ARG A N 1
ATOM 1262 C CA . ARG A 1 159 ? -14.985 5.206 -4.673 1.00 98.00 159 ARG A CA 1
ATOM 1263 C C . ARG A 1 159 ? -14.370 5.723 -5.955 1.00 98.00 159 ARG A C 1
ATOM 1265 O O . ARG A 1 159 ? -15.101 6.050 -6.884 1.00 98.00 159 ARG A O 1
ATOM 1272 N N . SER A 1 160 ? -13.048 5.757 -6.034 1.00 97.50 160 SER A N 1
ATOM 1273 C CA . SER A 1 160 ? -12.353 6.234 -7.223 1.00 97.50 160 SER A CA 1
ATOM 1274 C C . SER A 1 160 ? -11.034 5.502 -7.430 1.00 97.50 160 SER A C 1
ATOM 1276 O O . SER A 1 160 ? -10.424 4.988 -6.493 1.00 97.50 160 SER A O 1
ATOM 1278 N N . VAL A 1 161 ? -10.633 5.446 -8.698 1.00 98.00 161 VAL A N 1
ATOM 1279 C CA . VAL A 1 161 ? -9.307 5.024 -9.143 1.00 98.00 161 VAL A CA 1
ATOM 1280 C C . VAL A 1 161 ? -8.787 6.138 -10.035 1.00 98.00 161 VAL A C 1
ATOM 1282 O O . VAL A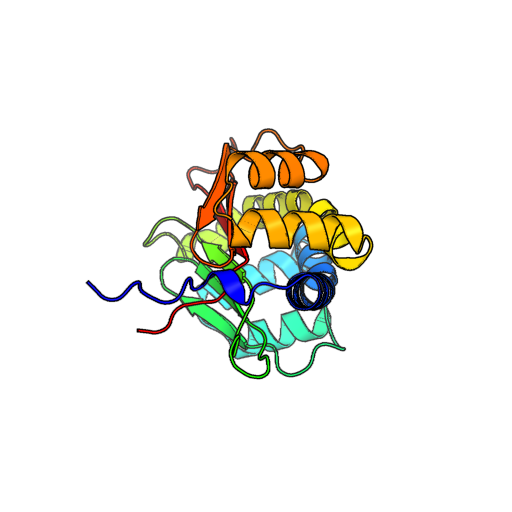 1 161 ? -9.479 6.530 -10.977 1.00 98.00 161 VAL A O 1
ATOM 1285 N N . LYS A 1 162 ? -7.598 6.652 -9.742 1.00 95.94 162 LYS A N 1
ATOM 1286 C CA . LYS A 1 162 ? -6.933 7.692 -10.533 1.00 95.94 162 LYS A CA 1
ATOM 1287 C C . LYS A 1 162 ? -5.537 7.234 -10.914 1.00 95.94 162 LYS A C 1
ATOM 1289 O O . LYS A 1 162 ? -4.904 6.521 -10.145 1.00 95.94 162 LYS A O 1
ATOM 1294 N N . VAL A 1 163 ? -5.069 7.634 -12.092 1.00 92.31 163 VAL A N 1
ATOM 1295 C CA . VAL A 1 163 ? -3.636 7.605 -12.403 1.00 92.31 163 VAL A CA 1
ATOM 1296 C C . VAL A 1 163 ? -3.061 8.937 -11.938 1.00 92.31 163 VAL A C 1
ATOM 1298 O O . VAL A 1 163 ? -3.498 9.986 -12.405 1.00 92.31 163 VAL A O 1
ATOM 1301 N N . GLU A 1 164 ? -2.118 8.886 -11.004 1.00 83.62 164 GLU A N 1
ATOM 1302 C CA . GLU A 1 164 ? -1.436 10.055 -10.446 1.00 83.62 164 GLU A CA 1
ATOM 1303 C C . GLU A 1 164 ? 0.069 9.822 -10.562 1.00 83.62 164 GLU A C 1
ATOM 1305 O O . GLU A 1 164 ? 0.594 8.824 -10.061 1.00 83.62 164 GLU A O 1
ATOM 1310 N N . GLY A 1 165 ? 0.743 10.698 -11.315 1.00 78.50 165 GLY A N 1
ATOM 1311 C CA . GLY A 1 165 ? 2.129 10.490 -11.730 1.00 78.50 165 GLY A CA 1
ATOM 1312 C C . GLY A 1 165 ? 2.354 9.077 -12.279 1.00 78.50 165 GLY A C 1
ATOM 1313 O O . GLY A 1 165 ? 1.565 8.549 -13.069 1.00 78.50 165 GLY A O 1
ATOM 1314 N N . SER A 1 166 ? 3.416 8.439 -11.798 1.00 85.75 166 SER A N 1
ATOM 1315 C CA . SER A 1 166 ? 3.866 7.097 -12.182 1.00 85.75 166 SER A CA 1
ATOM 1316 C C . SER A 1 166 ? 3.132 5.973 -11.441 1.00 85.75 166 SER A C 1
ATOM 1318 O O . SER A 1 166 ? 3.726 4.941 -11.106 1.00 85.75 166 SER A O 1
ATOM 1320 N N . GLY A 1 167 ? 1.854 6.161 -11.132 1.00 91.81 167 GLY A N 1
ATOM 1321 C CA . GLY A 1 167 ? 1.150 5.275 -10.221 1.00 91.81 167 GLY A CA 1
ATOM 1322 C C . GLY A 1 167 ? -0.359 5.245 -10.365 1.00 91.81 167 GLY A C 1
ATOM 1323 O O . GLY A 1 167 ? -0.934 5.713 -11.349 1.00 91.81 167 GLY A O 1
ATOM 1324 N N . ILE A 1 168 ? -0.992 4.648 -9.360 1.00 95.00 168 ILE A N 1
ATOM 1325 C CA . ILE A 1 168 ? -2.441 4.629 -9.189 1.00 95.00 168 ILE A CA 1
ATOM 1326 C C . ILE A 1 168 ? -2.820 4.963 -7.751 1.00 95.00 168 ILE A C 1
ATOM 1328 O O . ILE A 1 168 ? -2.194 4.475 -6.813 1.00 95.00 168 ILE A O 1
ATOM 1332 N N . THR A 1 169 ? -3.901 5.717 -7.609 1.00 96.81 169 THR A N 1
ATOM 1333 C CA . THR A 1 169 ? -4.522 6.073 -6.332 1.00 96.81 169 THR A CA 1
ATOM 1334 C C . THR A 1 169 ? -5.894 5.421 -6.256 1.00 96.81 169 THR A C 1
ATOM 1336 O O . THR A 1 169 ? -6.703 5.549 -7.180 1.00 96.81 169 THR A O 1
ATOM 1339 N N . LEU A 1 170 ? -6.156 4.693 -5.173 1.00 98.25 170 LEU A N 1
ATOM 1340 C CA . LEU A 1 170 ? -7.420 4.022 -4.886 1.00 98.25 170 LEU A CA 1
ATOM 1341 C C . LEU A 1 170 ? -8.020 4.651 -3.629 1.00 98.25 170 LEU A C 1
ATOM 1343 O O . LEU A 1 170 ? -7.465 4.487 -2.545 1.00 98.25 170 LEU A O 1
ATOM 1347 N N . ALA A 1 171 ? -9.157 5.333 -3.758 1.00 98.00 171 ALA A N 1
ATOM 1348 C CA . ALA A 1 171 ? -9.829 5.947 -2.615 1.00 98.00 171 ALA A CA 1
ATOM 1349 C C . ALA A 1 171 ? -10.954 5.049 -2.088 1.00 98.00 171 ALA A C 1
ATOM 1351 O O . ALA A 1 171 ? -11.866 4.677 -2.831 1.00 98.00 171 ALA A O 1
ATOM 1352 N N . PHE A 1 172 ? -10.924 4.746 -0.795 1.00 98.00 172 PHE A N 1
ATOM 1353 C CA . PHE A 1 172 ? -11.882 3.912 -0.084 1.00 98.00 172 PHE A CA 1
ATOM 1354 C C . PHE A 1 172 ? -12.676 4.728 0.935 1.00 98.00 172 PHE A C 1
ATOM 1356 O O . PHE A 1 172 ? -12.116 5.468 1.745 1.00 98.00 172 PHE A O 1
ATOM 1363 N N . LYS A 1 173 ? -13.999 4.549 0.938 1.00 97.00 173 LYS A N 1
ATOM 1364 C CA . LYS A 1 173 ? -14.905 5.156 1.917 1.00 97.00 173 LYS A CA 1
ATOM 1365 C C . LYS A 1 173 ? -15.822 4.103 2.523 1.00 97.00 173 LYS A C 1
ATOM 1367 O O . LYS A 1 173 ? -16.775 3.656 1.879 1.00 97.00 173 LYS A O 1
ATOM 1372 N N . PHE A 1 174 ? -15.539 3.767 3.778 1.00 95.31 174 PHE A N 1
ATOM 1373 C CA . PHE A 1 174 ? -16.293 2.808 4.581 1.00 95.31 174 PHE A CA 1
ATOM 1374 C C . PHE A 1 174 ? -17.446 3.497 5.311 1.00 95.31 174 PHE A C 1
ATOM 1376 O O . PHE A 1 174 ? -17.259 4.565 5.886 1.00 95.31 174 PHE A O 1
ATOM 1383 N N . ALA A 1 175 ? -18.625 2.870 5.346 1.00 93.88 175 ALA A N 1
ATOM 1384 C CA . ALA A 1 175 ? -19.801 3.434 6.020 1.00 93.88 175 ALA A CA 1
ATOM 1385 C C . ALA A 1 175 ? -19.586 3.654 7.531 1.00 93.88 175 ALA A C 1
ATOM 1387 O O . ALA A 1 175 ? -20.136 4.582 8.110 1.00 93.88 175 ALA A O 1
ATOM 1388 N N . PHE A 1 176 ? -18.752 2.819 8.159 1.00 91.88 176 PHE A N 1
ATOM 1389 C CA . PHE A 1 176 ? -18.440 2.886 9.589 1.00 91.88 176 PHE A CA 1
ATOM 1390 C C . PHE A 1 176 ? -17.277 3.832 9.932 1.00 91.88 176 PHE A C 1
ATOM 1392 O O . PHE A 1 176 ? -16.935 3.948 11.104 1.00 91.88 176 PHE A O 1
ATOM 1399 N N . SER A 1 177 ? -16.642 4.470 8.940 1.00 91.44 177 SER A N 1
ATOM 1400 C CA . SER A 1 177 ? -15.517 5.386 9.158 1.00 91.44 177 SER A CA 1
ATOM 1401 C C . SER A 1 177 ? -15.831 6.769 8.600 1.00 91.44 177 SER A C 1
ATOM 1403 O O . SER A 1 177 ? -16.222 6.936 7.440 1.00 91.44 177 SER A O 1
ATOM 1405 N N . SER A 1 178 ? -15.605 7.809 9.403 1.00 88.00 178 SER A N 1
ATOM 1406 C CA . SER A 1 178 ? -15.714 9.187 8.914 1.00 88.00 178 SER A CA 1
ATOM 1407 C C . SER A 1 178 ? -14.551 9.586 8.001 1.00 88.00 178 SER A C 1
ATOM 1409 O O . SER A 1 178 ? -14.672 10.575 7.281 1.00 88.00 178 SER A O 1
ATOM 1411 N N . LEU A 1 179 ? -13.489 8.781 7.923 1.00 91.12 179 LEU A N 1
ATOM 1412 C CA . LEU A 1 179 ? -12.315 9.047 7.095 1.00 91.12 179 LEU A CA 1
ATOM 1413 C C . LEU A 1 179 ? -12.444 8.430 5.695 1.00 91.12 179 LEU A C 1
ATOM 1415 O O . LEU A 1 179 ? -13.164 7.452 5.487 1.00 91.12 179 LEU A O 1
ATOM 1419 N N . THR A 1 180 ? -11.750 9.034 4.735 1.00 93.88 180 THR A N 1
ATOM 1420 C CA . THR A 1 180 ? -11.461 8.427 3.431 1.00 93.88 180 THR A CA 1
ATOM 1421 C C . THR A 1 180 ? -10.039 7.897 3.486 1.00 93.88 180 THR A C 1
ATOM 1423 O O . THR A 1 180 ? -9.141 8.607 3.925 1.00 93.88 180 THR A O 1
ATOM 1426 N N . TYR A 1 181 ? -9.849 6.655 3.068 1.00 94.94 181 TYR A N 1
ATOM 1427 C CA . TYR A 1 181 ? -8.541 6.024 2.975 1.00 94.94 181 TYR A CA 1
ATOM 1428 C C . TYR A 1 181 ? -8.067 6.083 1.538 1.00 94.94 181 TYR A C 1
ATOM 1430 O O . TYR A 1 181 ? -8.837 5.745 0.644 1.00 94.94 181 TYR A O 1
ATOM 1438 N N . GLU A 1 182 ? -6.817 6.448 1.303 1.00 95.81 182 GLU A N 1
ATOM 1439 C CA . GLU A 1 182 ? -6.229 6.354 -0.028 1.00 95.81 182 GLU A CA 1
ATOM 1440 C C . GLU A 1 182 ? -5.067 5.373 -0.005 1.00 95.81 182 GLU A C 1
ATOM 1442 O O . GLU A 1 182 ? -4.218 5.410 0.882 1.00 95.81 182 GLU A O 1
ATOM 1447 N N . HIS A 1 183 ? -5.053 4.472 -0.979 1.00 97.12 183 HIS A N 1
ATOM 1448 C CA . HIS A 1 183 ? -3.937 3.578 -1.249 1.00 97.12 183 HIS A CA 1
ATOM 1449 C C . HIS A 1 183 ? -3.288 4.021 -2.554 1.00 97.12 183 HIS A C 1
ATOM 1451 O O . HIS A 1 183 ? -3.925 3.962 -3.608 1.00 97.12 183 HIS A O 1
ATOM 1457 N N . LEU A 1 184 ? -2.036 4.456 -2.486 1.00 95.75 184 LEU A N 1
ATOM 1458 C CA . LEU A 1 184 ? -1.264 4.914 -3.632 1.00 95.75 184 LEU A CA 1
ATOM 1459 C C . LEU A 1 184 ? -0.194 3.873 -3.928 1.00 95.75 184 LEU A C 1
ATOM 1461 O O . LEU A 1 184 ? 0.491 3.422 -3.021 1.00 95.75 184 LEU A O 1
ATOM 1465 N N . LEU A 1 185 ? -0.045 3.482 -5.188 1.00 95.50 185 LEU A N 1
ATOM 1466 C CA . LEU A 1 185 ? 1.057 2.661 -5.689 1.00 95.50 185 LEU A CA 1
ATOM 1467 C C . LEU A 1 185 ? 1.786 3.484 -6.743 1.00 95.50 185 LEU A C 1
ATOM 1469 O O . LEU A 1 185 ? 1.225 3.678 -7.819 1.00 95.50 185 LEU A O 1
ATOM 1473 N N . TYR A 1 186 ? 2.975 4.001 -6.438 1.00 92.50 186 TYR A N 1
ATOM 1474 C CA . TYR A 1 186 ? 3.623 5.018 -7.268 1.00 92.50 186 TYR A CA 1
ATOM 1475 C C . TYR A 1 186 ? 5.138 5.140 -7.028 1.00 92.50 186 TYR A C 1
ATOM 1477 O O . TYR A 1 186 ? 5.709 4.533 -6.120 1.00 92.50 186 TYR A O 1
ATOM 1485 N N . HIS A 1 187 ? 5.774 5.937 -7.887 1.00 86.62 187 HIS A N 1
ATOM 1486 C CA . HIS A 1 187 ? 7.125 6.464 -7.702 1.00 86.62 187 HIS A CA 1
ATOM 1487 C C . HIS A 1 187 ? 7.015 7.859 -7.065 1.00 86.62 187 HIS A C 1
ATOM 1489 O O . HIS A 1 187 ? 6.433 8.739 -7.713 1.00 86.62 187 HIS A O 1
ATOM 1495 N N . PRO A 1 188 ? 7.525 8.084 -5.841 1.00 77.25 188 PRO A N 1
ATOM 1496 C CA . PRO A 1 188 ? 7.582 9.419 -5.263 1.00 77.25 188 PRO A CA 1
ATOM 1497 C C . PRO A 1 188 ? 8.550 10.300 -6.056 1.00 77.25 188 PRO A C 1
ATOM 1499 O O . PRO A 1 188 ? 9.713 9.951 -6.241 1.00 77.25 188 PRO A O 1
ATOM 1502 N N . ILE A 1 189 ? 8.058 11.449 -6.520 1.00 66.81 189 ILE A N 1
ATOM 1503 C CA . ILE A 1 189 ? 8.905 12.508 -7.067 1.00 66.81 189 ILE A CA 1
ATOM 1504 C C . ILE A 1 189 ? 9.405 13.304 -5.863 1.00 66.81 189 ILE A C 1
ATOM 1506 O O . ILE A 1 189 ? 8.616 13.979 -5.204 1.00 66.81 189 ILE A O 1
ATOM 1510 N N . PHE A 1 190 ? 10.691 13.178 -5.547 1.00 53.91 190 PHE A N 1
ATOM 1511 C CA . PHE A 1 190 ? 11.353 14.094 -4.626 1.00 53.91 190 PHE A CA 1
ATOM 1512 C C . PHE A 1 190 ? 11.796 15.310 -5.444 1.00 53.91 190 PHE A C 1
ATOM 1514 O O . PHE A 1 190 ? 12.614 15.164 -6.352 1.00 53.91 190 PHE A O 1
ATOM 1521 N N . GLU A 1 191 ? 11.175 16.462 -5.188 1.00 36.94 191 GLU A N 1
ATOM 1522 C CA . GLU A 1 191 ? 11.648 17.761 -5.692 1.00 36.94 191 GLU A CA 1
ATOM 1523 C C . GLU A 1 191 ? 12.937 18.192 -4.984 1.00 36.94 191 GLU A C 1
ATOM 1525 O O . GLU A 1 191 ? 13.050 17.949 -3.758 1.00 36.94 191 GLU A O 1
#

pLDDT: mean 91.48, std 11.96, range [36.78, 98.69]

Organism: Paenibacillus lemnae (NCBI:txid1330551)

Foldseek 3Di:
DPPDPQLQPPQALVVLQLQLLLCLLVLVCLQPPLVLLLQCLVCQLVFPQVSNVVSSCVRRVPAPDWRWGHDQFWIWTWDADPPPLGIWYKTKGKPGNCSNCSSVVSVVSNVVSVLCSQVSVCSNPPSVLSRQCSVCLSVQPQVSNQVSSCVRRVDPQFDGWGNDRNWIKTWGDDPPDPIIIIMITGRDDDD

Radius of gyration: 15.75 Å; cha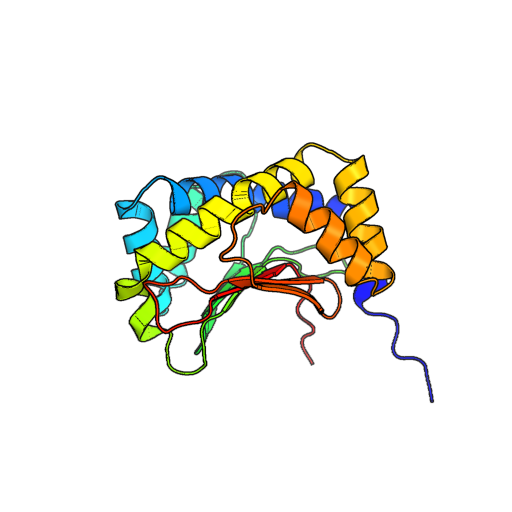ins: 1; bounding box: 38×39×40 Å